Protein AF-A0A2N1RT81-F1 (afdb_monomer)

Mean predicted aligned error: 10.86 Å

Structure (mmCIF, N/CA/C/O backbone):
data_AF-A0A2N1RT81-F1
#
_entry.id   AF-A0A2N1RT81-F1
#
loop_
_atom_site.group_PDB
_atom_site.id
_atom_site.type_symbol
_atom_site.label_atom_id
_atom_site.label_alt_id
_atom_site.label_comp_id
_atom_site.label_asym_id
_atom_site.label_entity_id
_atom_site.label_seq_id
_atom_site.pdbx_PDB_ins_code
_atom_site.Cartn_x
_atom_site.Cartn_y
_atom_site.Cartn_z
_atom_site.occupancy
_atom_site.B_iso_or_equiv
_atom_site.auth_seq_id
_atom_site.auth_comp_id
_atom_site.auth_asym_id
_atom_site.auth_atom_id
_atom_site.pdbx_PDB_model_num
ATOM 1 N N . MET A 1 1 ? 23.731 29.173 -23.545 1.00 36.72 1 MET A N 1
ATOM 2 C CA . MET A 1 1 ? 22.563 28.270 -23.651 1.00 36.72 1 MET A CA 1
ATOM 3 C C . MET A 1 1 ? 22.737 27.140 -22.652 1.00 36.72 1 MET A C 1
ATOM 5 O O . MET A 1 1 ? 23.861 26.734 -22.402 1.00 36.72 1 MET A O 1
ATOM 9 N N . LYS A 1 2 ? 21.637 26.769 -21.999 1.00 36.94 2 LYS A N 1
ATOM 10 C CA . LYS A 1 2 ? 21.548 26.065 -20.714 1.00 36.94 2 LYS A CA 1
ATOM 11 C C . LYS A 1 2 ? 22.116 24.638 -20.772 1.00 36.94 2 LYS A C 1
ATOM 13 O O . LYS A 1 2 ? 21.574 23.801 -21.480 1.00 36.94 2 LYS A O 1
ATOM 18 N N . GLN A 1 3 ? 23.138 24.362 -19.965 1.00 37.72 3 GLN A N 1
ATOM 19 C CA . GLN A 1 3 ? 23.534 23.016 -19.542 1.00 37.72 3 GLN A CA 1
ATOM 20 C C . GLN A 1 3 ? 23.046 22.822 -18.102 1.00 37.72 3 GLN A C 1
ATOM 22 O O . GLN A 1 3 ? 23.762 23.120 -17.154 1.00 37.72 3 GLN A O 1
ATOM 27 N N . ILE A 1 4 ? 21.790 22.411 -17.923 1.00 41.31 4 ILE A N 1
ATOM 28 C CA . ILE A 1 4 ? 21.250 22.062 -16.600 1.00 41.31 4 ILE A CA 1
ATOM 29 C C . ILE A 1 4 ? 20.345 20.843 -16.769 1.00 41.31 4 ILE A C 1
ATOM 31 O O . ILE A 1 4 ? 19.131 20.986 -16.790 1.00 41.31 4 ILE A O 1
ATOM 35 N N . LEU A 1 5 ? 20.928 19.660 -16.966 1.00 42.59 5 LEU A N 1
ATOM 36 C CA . LEU A 1 5 ? 20.239 18.371 -16.794 1.00 42.59 5 LEU A CA 1
ATOM 37 C C . LEU A 1 5 ? 21.260 17.218 -16.847 1.00 42.59 5 LEU A C 1
ATOM 39 O O . LEU A 1 5 ? 21.435 16.591 -17.886 1.00 42.59 5 LEU A O 1
ATOM 43 N N . PRO A 1 6 ? 22.003 16.976 -15.749 1.00 41.75 6 PRO A N 1
ATOM 44 C CA . PRO A 1 6 ? 22.274 15.572 -15.415 1.00 41.75 6 PRO A CA 1
ATOM 45 C C . PRO A 1 6 ? 22.146 15.229 -13.918 1.00 41.75 6 PRO A C 1
ATOM 47 O O . PRO A 1 6 ? 22.579 14.165 -13.497 1.00 41.75 6 PRO A O 1
ATOM 50 N N . VAL A 1 7 ? 21.556 16.092 -13.081 1.00 37.28 7 VAL A N 1
ATOM 51 C CA . VAL A 1 7 ? 21.578 15.887 -11.612 1.00 37.28 7 VAL A CA 1
ATOM 52 C C . VAL A 1 7 ? 20.321 15.190 -11.060 1.00 37.28 7 VAL A C 1
ATOM 54 O O . VAL A 1 7 ? 20.350 14.657 -9.957 1.00 37.28 7 VAL A O 1
ATOM 57 N N . ILE A 1 8 ? 19.230 15.094 -11.828 1.00 42.66 8 ILE A N 1
ATOM 58 C CA . ILE A 1 8 ? 17.972 14.486 -11.342 1.00 42.66 8 ILE A CA 1
ATOM 59 C C . ILE A 1 8 ? 17.989 12.943 -11.428 1.00 42.66 8 ILE A C 1
ATOM 61 O O . ILE A 1 8 ? 17.200 12.284 -10.758 1.00 42.66 8 ILE A O 1
ATOM 65 N N . LEU A 1 9 ? 18.932 12.339 -12.163 1.00 42.41 9 LEU A N 1
ATOM 66 C CA . LEU A 1 9 ? 19.004 10.877 -12.299 1.00 42.41 9 LEU A CA 1
ATO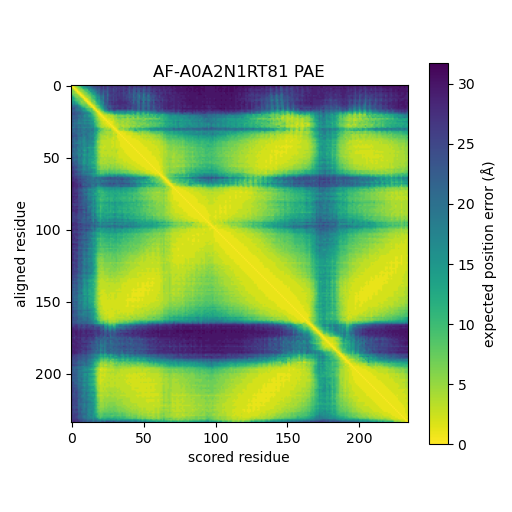M 67 C C . LEU A 1 9 ? 19.727 10.168 -11.134 1.00 42.41 9 LEU A C 1
ATOM 69 O O . LEU A 1 9 ? 19.564 8.964 -10.959 1.00 42.41 9 LEU A O 1
ATOM 73 N N . LEU A 1 10 ? 20.518 10.886 -10.325 1.00 37.06 10 LEU A N 1
ATOM 74 C CA . LEU A 1 10 ? 21.436 10.256 -9.362 1.00 37.06 10 LEU A CA 1
ATOM 75 C C . LEU A 1 10 ? 20.856 10.070 -7.945 1.00 37.06 10 LEU A C 1
ATOM 77 O O . LEU A 1 10 ? 21.449 9.367 -7.132 1.00 37.06 10 LEU A O 1
ATOM 81 N N . SER A 1 11 ? 19.688 10.637 -7.627 1.00 34.78 11 SER A N 1
ATOM 82 C CA . SER A 1 11 ? 19.078 10.534 -6.286 1.00 34.78 11 SER A CA 1
ATOM 83 C C . SER A 1 11 ? 18.035 9.414 -6.127 1.00 34.78 11 SER A C 1
ATOM 85 O O . SER A 1 11 ? 17.459 9.266 -5.053 1.00 34.78 11 SER A O 1
ATOM 87 N N . LEU A 1 12 ? 17.818 8.579 -7.152 1.00 44.50 12 LEU A N 1
ATOM 88 C CA . LEU A 1 12 ? 16.830 7.481 -7.160 1.00 44.50 12 LEU A CA 1
ATOM 89 C C . LEU A 1 12 ? 17.395 6.093 -6.766 1.00 44.50 12 LEU A C 1
ATOM 91 O O . LEU A 1 12 ? 16.671 5.102 -6.801 1.00 44.50 12 LEU A O 1
ATOM 95 N N . MET A 1 13 ? 18.674 5.996 -6.384 1.00 40.12 13 MET A N 1
ATOM 96 C CA . MET A 1 13 ? 19.462 4.747 -6.464 1.00 40.12 13 MET A CA 1
ATOM 97 C C . MET A 1 13 ? 19.944 4.139 -5.129 1.00 40.12 13 MET A C 1
ATOM 99 O O . MET A 1 13 ? 20.899 3.366 -5.128 1.00 40.12 13 MET A O 1
ATOM 103 N N . ILE A 1 14 ? 19.338 4.437 -3.973 1.00 38.62 14 ILE A N 1
ATOM 104 C CA . ILE A 1 14 ? 19.822 3.863 -2.697 1.00 38.62 14 ILE A CA 1
ATOM 105 C C . ILE A 1 14 ? 18.668 3.372 -1.818 1.00 38.62 14 ILE A C 1
ATOM 107 O O . ILE A 1 14 ? 18.376 3.962 -0.787 1.00 38.62 14 ILE A O 1
ATOM 111 N N . ALA A 1 15 ? 18.009 2.285 -2.234 1.00 33.50 15 ALA A N 1
ATOM 112 C CA . ALA A 1 15 ? 17.300 1.377 -1.311 1.00 33.50 15 ALA A CA 1
ATOM 113 C C . ALA A 1 15 ? 16.874 0.016 -1.913 1.00 33.50 15 ALA A C 1
ATOM 115 O O . ALA A 1 15 ? 16.410 -0.834 -1.161 1.00 33.50 15 ALA A O 1
ATOM 116 N N . ALA A 1 16 ? 17.020 -0.244 -3.224 1.00 35.59 16 ALA A N 1
ATOM 117 C CA . ALA A 1 16 ? 16.523 -1.502 -3.822 1.00 35.59 16 ALA A CA 1
ATOM 118 C C . ALA A 1 16 ? 17.353 -2.062 -5.005 1.00 35.59 16 ALA A C 1
ATOM 120 O O . ALA A 1 16 ? 16.837 -2.825 -5.826 1.00 35.59 16 ALA A O 1
ATOM 121 N N . CYS A 1 17 ? 18.641 -1.716 -5.111 1.00 44.97 17 CYS A N 1
ATOM 122 C CA . CYS A 1 17 ? 19.463 -1.968 -6.310 1.00 44.97 17 CYS A CA 1
ATOM 123 C C . CYS A 1 17 ? 19.779 -3.439 -6.650 1.00 44.97 17 CYS A C 1
ATOM 125 O O . CYS A 1 17 ? 20.454 -3.689 -7.643 1.00 44.97 17 CYS A O 1
ATOM 127 N N . SER A 1 18 ? 19.299 -4.428 -5.893 1.00 42.38 18 SER A N 1
ATOM 128 C CA . SER A 1 18 ? 19.487 -5.853 -6.212 1.00 42.38 18 SER A CA 1
ATOM 129 C C . SER A 1 18 ? 18.341 -6.480 -7.020 1.00 42.38 18 SER A C 1
ATOM 131 O O . SER A 1 18 ? 18.468 -7.622 -7.452 1.00 42.38 18 SER A O 1
ATOM 133 N N . THR A 1 19 ? 17.234 -5.762 -7.259 1.00 55.84 19 THR A N 1
ATOM 134 C CA . THR A 1 19 ? 16.053 -6.306 -7.975 1.00 55.84 19 THR A CA 1
ATOM 135 C C . THR A 1 19 ? 15.699 -5.584 -9.275 1.00 55.84 19 THR A C 1
ATOM 137 O O . THR A 1 19 ? 14.748 -5.972 -9.956 1.00 55.84 19 THR A O 1
ATOM 140 N N . MET A 1 20 ? 16.464 -4.554 -9.638 1.00 62.91 20 MET A N 1
ATOM 141 C CA . MET A 1 20 ? 16.246 -3.758 -10.840 1.00 62.91 20 MET A CA 1
ATOM 142 C C . MET A 1 20 ? 17.040 -4.347 -12.007 1.00 62.91 20 MET A C 1
ATOM 144 O O . MET A 1 20 ? 18.240 -4.604 -11.888 1.00 62.91 20 MET A O 1
ATOM 148 N N . LEU A 1 21 ? 16.369 -4.590 -13.133 1.00 73.50 21 LEU A N 1
ATOM 149 C CA . LEU A 1 21 ? 17.038 -5.066 -14.339 1.00 73.50 21 LEU A CA 1
ATOM 150 C C . LEU A 1 21 ? 18.009 -3.988 -14.842 1.00 73.50 21 LEU A C 1
ATOM 152 O O . LEU A 1 21 ? 17.681 -2.806 -14.826 1.00 73.50 21 LEU A O 1
ATOM 156 N N . LYS A 1 22 ? 19.207 -4.385 -15.284 1.00 80.44 22 LYS A N 1
ATOM 157 C CA . LYS A 1 22 ? 20.197 -3.434 -15.806 1.00 80.44 22 LYS A CA 1
ATOM 158 C C . LYS A 1 22 ? 19.650 -2.725 -17.049 1.00 80.44 22 LYS A C 1
ATOM 160 O O . LYS A 1 22 ? 19.154 -3.381 -17.968 1.00 80.44 22 LYS A O 1
ATOM 165 N N . GLU A 1 23 ? 19.801 -1.406 -17.085 1.00 81.94 23 GLU A N 1
ATOM 166 C CA . GLU A 1 23 ? 19.436 -0.582 -18.234 1.00 81.94 23 GLU A CA 1
ATOM 167 C C . GLU A 1 23 ? 20.208 -0.981 -19.504 1.00 81.94 23 GLU A C 1
ATOM 169 O O . GLU A 1 23 ? 21.332 -1.495 -19.451 1.00 81.94 23 GLU A O 1
ATOM 174 N N . VAL A 1 24 ? 19.568 -0.770 -20.652 1.00 83.12 24 VAL A N 1
ATOM 175 C CA . VAL A 1 24 ? 20.161 -0.988 -21.972 1.00 83.12 24 VAL A CA 1
ATOM 176 C C . VAL A 1 24 ? 21.215 0.087 -22.242 1.00 83.12 24 VAL A C 1
ATOM 178 O O . VAL A 1 24 ? 20.965 1.270 -22.045 1.00 83.12 24 VAL A O 1
ATOM 181 N N . ASP A 1 25 ? 22.397 -0.335 -22.687 1.00 81.88 25 ASP A N 1
ATOM 182 C CA . ASP A 1 25 ? 23.535 0.554 -22.947 1.00 81.88 25 ASP A CA 1
ATOM 183 C C . ASP A 1 25 ? 23.211 1.555 -24.074 1.00 81.88 25 ASP A C 1
ATOM 185 O O . ASP A 1 25 ? 22.778 1.157 -25.159 1.00 81.88 25 ASP A O 1
ATOM 189 N N . GLU A 1 26 ? 23.435 2.849 -23.817 1.00 84.06 26 GLU A N 1
ATOM 190 C CA . GLU A 1 26 ? 23.074 3.956 -24.714 1.00 84.06 26 GLU A CA 1
ATOM 191 C C . GLU A 1 26 ? 23.704 3.837 -26.102 1.00 84.06 26 GLU A C 1
ATOM 193 O O . GLU A 1 26 ? 23.117 4.287 -27.088 1.00 84.06 26 GLU A O 1
ATOM 198 N N . LYS A 1 27 ? 24.866 3.179 -26.212 1.00 82.88 27 LYS A N 1
ATOM 199 C CA . LYS A 1 27 ? 25.531 2.956 -27.505 1.00 82.88 27 LYS A CA 1
ATOM 200 C C . LYS A 1 27 ? 24.663 2.177 -28.501 1.00 82.88 27 LYS A C 1
ATOM 202 O O . LYS A 1 27 ? 24.815 2.351 -29.707 1.00 82.88 27 LYS A O 1
ATOM 207 N N . TYR A 1 28 ? 23.740 1.351 -28.000 1.00 82.25 28 TYR A N 1
ATOM 208 C CA . TYR A 1 28 ? 22.806 0.573 -28.814 1.00 82.25 28 TYR A CA 1
ATOM 209 C C . TYR A 1 28 ? 21.518 1.337 -29.153 1.00 82.25 28 TYR A C 1
ATOM 211 O O . TYR A 1 28 ? 20.677 0.820 -29.875 1.00 82.25 28 TYR A O 1
ATOM 219 N N . LEU A 1 29 ? 21.350 2.568 -28.660 1.00 84.50 29 LEU A N 1
ATOM 220 C CA . LEU A 1 29 ? 20.159 3.398 -28.892 1.00 84.50 29 LEU A CA 1
ATOM 221 C C . LEU A 1 29 ? 20.368 4.440 -30.003 1.00 84.50 29 LEU A C 1
ATOM 223 O O . LEU A 1 29 ? 19.580 5.374 -30.148 1.00 84.50 29 LEU A O 1
ATOM 227 N N . THR A 1 30 ? 21.450 4.316 -30.769 1.00 83.31 30 THR A N 1
ATOM 228 C CA . THR A 1 30 ? 21.860 5.285 -31.798 1.00 83.31 30 THR A CA 1
ATOM 229 C C . THR A 1 30 ? 20.966 5.265 -33.040 1.00 83.31 30 THR A C 1
ATOM 231 O O . THR A 1 30 ? 20.866 6.276 -33.724 1.00 83.31 30 THR A O 1
ATOM 234 N N . GLU A 1 31 ? 20.253 4.162 -33.278 1.00 77.56 31 GLU A N 1
ATOM 235 C CA . GLU A 1 31 ? 19.307 3.970 -34.392 1.00 77.56 31 GLU A CA 1
ATOM 236 C C . GLU A 1 31 ? 17.856 4.344 -34.038 1.00 77.56 31 GLU A C 1
ATOM 238 O O . GLU A 1 31 ? 16.933 4.002 -34.776 1.00 77.56 31 GLU A O 1
ATOM 243 N N . LYS A 1 32 ? 17.630 5.030 -32.909 1.00 82.00 32 LYS A N 1
ATOM 244 C CA . LYS A 1 32 ? 16.286 5.459 -32.501 1.00 82.00 32 LYS A CA 1
ATOM 245 C C . LYS A 1 32 ? 15.637 6.343 -33.569 1.00 82.00 32 LYS A C 1
ATOM 247 O O . LYS A 1 32 ? 16.232 7.308 -34.053 1.00 82.00 32 LYS A O 1
ATOM 252 N N . THR A 1 33 ? 14.389 6.045 -33.899 1.00 86.31 33 THR A N 1
ATOM 253 C CA . THR A 1 33 ? 13.581 6.883 -34.785 1.00 86.31 33 THR A CA 1
ATOM 254 C C . THR A 1 33 ? 13.054 8.123 -34.050 1.00 86.31 33 THR A C 1
ATOM 256 O O . THR A 1 33 ? 13.141 8.251 -32.822 1.00 86.31 33 THR A O 1
ATOM 259 N N . GLU A 1 34 ? 12.471 9.068 -34.795 1.00 88.25 34 GLU A N 1
ATOM 260 C CA . GLU A 1 34 ? 11.751 10.195 -34.186 1.00 88.25 34 GLU A CA 1
ATOM 261 C C . GLU A 1 34 ? 10.563 9.703 -33.340 1.00 88.25 34 GLU A C 1
ATOM 263 O O . GLU A 1 34 ? 10.279 10.267 -32.282 1.00 88.25 34 GLU A O 1
ATOM 268 N N . SER A 1 35 ? 9.903 8.624 -33.779 1.00 89.19 35 SER A N 1
ATOM 269 C CA . SER A 1 35 ? 8.828 7.975 -33.026 1.00 89.19 35 SER A CA 1
ATOM 270 C C . SER A 1 35 ? 9.353 7.401 -31.711 1.00 89.19 35 SER A C 1
ATOM 272 O O . SER A 1 35 ? 8.821 7.728 -30.655 1.00 89.19 35 SER A O 1
ATOM 274 N N . ASP A 1 36 ? 10.451 6.646 -31.754 1.00 87.94 36 ASP A N 1
ATOM 275 C CA . ASP A 1 36 ? 11.061 6.028 -30.568 1.00 87.94 36 ASP A CA 1
ATOM 276 C C . ASP A 1 36 ? 11.504 7.092 -29.559 1.00 87.94 36 ASP A C 1
ATOM 278 O O . ASP A 1 36 ? 11.330 6.952 -28.350 1.00 87.94 36 ASP A O 1
ATOM 282 N N . THR A 1 37 ? 12.035 8.211 -30.058 1.00 88.00 37 THR A N 1
ATOM 283 C CA . THR A 1 37 ? 12.431 9.348 -29.220 1.00 88.00 37 THR A CA 1
ATOM 284 C C . THR A 1 37 ? 11.226 9.961 -28.503 1.00 88.00 37 THR A C 1
ATOM 286 O O . THR A 1 37 ? 11.317 10.274 -27.315 1.00 88.00 37 THR A O 1
ATOM 289 N N . LYS A 1 38 ? 10.085 10.108 -29.192 1.00 91.69 38 LYS A N 1
ATOM 290 C CA . LYS A 1 38 ? 8.838 10.593 -28.579 1.00 91.69 38 LYS A CA 1
ATOM 291 C C . LYS A 1 38 ? 8.309 9.608 -27.537 1.00 91.69 38 LYS A C 1
ATOM 293 O O . LYS A 1 38 ? 7.907 10.048 -26.461 1.00 91.69 38 LYS A O 1
ATOM 298 N N . THR A 1 39 ? 8.348 8.305 -27.821 1.00 92.12 39 THR A N 1
ATOM 299 C CA . THR A 1 39 ? 7.924 7.258 -26.880 1.00 92.12 39 THR A CA 1
ATOM 300 C C . THR A 1 39 ? 8.792 7.247 -25.624 1.00 92.12 39 THR A C 1
ATOM 302 O O . THR A 1 39 ? 8.259 7.323 -24.518 1.00 92.12 39 THR A O 1
ATOM 305 N N . ILE A 1 40 ? 10.123 7.237 -25.776 1.00 91.00 40 ILE A N 1
ATOM 306 C CA . ILE A 1 40 ? 11.072 7.308 -24.655 1.00 91.00 40 ILE A CA 1
ATOM 307 C C . ILE A 1 40 ? 10.797 8.545 -23.802 1.00 91.00 40 ILE A C 1
ATOM 309 O O . ILE A 1 40 ? 10.645 8.423 -22.589 1.00 91.00 40 ILE A O 1
ATOM 313 N N . TYR A 1 41 ? 10.668 9.719 -24.424 1.00 90.94 41 TYR A N 1
ATOM 314 C CA . TYR A 1 41 ? 10.413 10.960 -23.697 1.00 90.94 41 TYR A CA 1
ATOM 315 C C . TYR A 1 41 ? 9.085 10.921 -22.925 1.00 90.94 41 TYR A C 1
ATOM 317 O O . TYR A 1 41 ? 9.019 11.332 -21.767 1.00 90.94 41 TYR A O 1
ATOM 325 N N . ALA A 1 42 ? 8.023 10.385 -23.534 1.00 93.81 42 ALA A N 1
ATOM 326 C CA . ALA A 1 42 ? 6.734 10.227 -22.867 1.00 93.81 42 ALA A CA 1
ATOM 327 C C . ALA A 1 42 ? 6.823 9.277 -21.656 1.00 93.81 42 ALA A C 1
ATOM 329 O O . ALA A 1 42 ? 6.241 9.558 -20.605 1.00 93.81 42 ALA A O 1
ATOM 330 N N . LEU A 1 43 ? 7.576 8.179 -21.775 1.00 91.81 43 LEU A N 1
ATOM 331 C CA . LEU A 1 43 ? 7.814 7.235 -20.679 1.00 91.81 43 LEU A CA 1
ATOM 332 C C . LEU A 1 43 ? 8.663 7.854 -19.559 1.00 91.81 43 LEU A C 1
ATOM 334 O O . LEU A 1 43 ? 8.335 7.693 -18.385 1.00 91.81 43 LEU A O 1
ATOM 338 N N . GLU A 1 44 ? 9.703 8.616 -19.895 1.00 91.38 44 GLU A N 1
ATOM 339 C CA . GLU A 1 44 ? 10.515 9.364 -18.927 1.00 91.38 44 GLU A CA 1
ATOM 340 C C . GLU A 1 44 ? 9.672 10.392 -18.162 1.00 91.38 44 GLU A C 1
ATOM 342 O O . GLU A 1 44 ? 9.741 10.467 -16.932 1.00 91.38 44 GLU A O 1
ATOM 347 N N . GLN A 1 45 ? 8.806 11.130 -18.861 1.00 94.19 45 GLN A N 1
ATOM 348 C CA . GLN A 1 45 ? 7.889 12.076 -18.230 1.00 94.19 45 GLN A CA 1
ATOM 349 C C . GLN A 1 45 ? 6.897 11.364 -17.295 1.00 94.19 45 GLN A C 1
ATOM 351 O O . GLN A 1 45 ? 6.699 11.793 -16.157 1.00 94.19 45 GLN A O 1
ATOM 356 N N . LYS A 1 46 ? 6.347 10.218 -17.719 1.00 93.44 46 LYS A N 1
ATOM 357 C CA . LYS A 1 46 ? 5.482 9.367 -16.883 1.00 93.44 46 LYS A CA 1
ATOM 358 C C . LYS A 1 46 ? 6.196 8.897 -15.609 1.00 93.44 46 LYS A C 1
ATOM 360 O O . LYS A 1 46 ? 5.589 8.902 -14.540 1.00 93.44 46 LYS A O 1
ATOM 365 N N . ILE A 1 47 ? 7.472 8.516 -15.693 1.00 93.38 47 ILE A N 1
ATOM 366 C CA . ILE A 1 47 ? 8.293 8.130 -14.531 1.00 93.38 47 ILE A CA 1
ATOM 367 C C . ILE A 1 47 ? 8.456 9.308 -13.566 1.00 93.38 47 ILE A C 1
ATOM 369 O O . ILE A 1 47 ? 8.291 9.136 -12.357 1.00 93.38 47 ILE A O 1
ATOM 373 N N . ILE A 1 48 ? 8.741 10.506 -14.084 1.00 92.06 48 ILE A N 1
ATOM 374 C CA . ILE A 1 48 ? 8.872 11.722 -13.270 1.00 92.06 48 ILE A CA 1
ATOM 375 C C . ILE A 1 48 ? 7.572 12.003 -12.517 1.00 92.06 48 ILE A C 1
ATOM 377 O O . ILE A 1 48 ? 7.603 12.246 -11.310 1.00 92.06 48 ILE A O 1
ATOM 381 N N . ASP A 1 49 ? 6.435 11.958 -13.206 1.00 94.44 49 ASP A N 1
ATOM 382 C CA . ASP A 1 49 ? 5.151 12.291 -12.597 1.00 94.44 49 ASP A CA 1
ATOM 383 C C . ASP A 1 49 ? 4.722 11.235 -11.567 1.00 94.44 49 ASP A C 1
ATOM 385 O O . ASP A 1 49 ? 4.341 11.597 -10.454 1.00 94.44 49 ASP A O 1
ATOM 389 N N . LYS A 1 50 ? 4.946 9.942 -11.836 1.00 92.81 50 LYS A N 1
ATOM 390 C CA . LYS A 1 50 ? 4.744 8.876 -10.837 1.00 92.81 50 LYS A CA 1
ATOM 391 C C . LYS A 1 50 ? 5.656 9.003 -9.621 1.00 92.81 50 LYS A C 1
ATOM 393 O O . LYS A 1 50 ? 5.240 8.725 -8.497 1.00 92.81 50 LYS A O 1
ATOM 398 N N . ASN A 1 51 ? 6.895 9.448 -9.811 1.00 92.25 51 ASN A N 1
ATOM 399 C CA . ASN A 1 51 ? 7.797 9.701 -8.694 1.00 92.25 51 ASN A CA 1
ATOM 400 C C . ASN A 1 51 ? 7.326 10.891 -7.837 1.00 92.25 51 ASN A C 1
ATOM 402 O O . ASN A 1 51 ? 7.419 10.831 -6.613 1.00 92.25 51 ASN A O 1
ATOM 406 N N . LYS A 1 52 ? 6.764 11.945 -8.446 1.00 94.12 52 LYS A N 1
ATOM 407 C CA . LYS A 1 52 ? 6.140 13.051 -7.694 1.00 94.12 52 LYS A CA 1
ATOM 408 C C . LYS A 1 52 ? 4.924 12.578 -6.898 1.00 94.12 52 LYS A C 1
ATOM 410 O O . LYS A 1 52 ? 4.791 12.944 -5.734 1.00 94.12 52 LYS A O 1
ATOM 415 N N . GLU A 1 53 ? 4.062 11.753 -7.497 1.00 92.38 53 GLU A N 1
ATOM 416 C CA . GLU A 1 53 ? 2.910 11.152 -6.806 1.00 92.38 53 GLU A CA 1
ATOM 417 C C . GLU A 1 53 ? 3.359 10.339 -5.588 1.00 92.38 53 GLU A C 1
ATOM 419 O O . GLU A 1 53 ? 2.850 10.539 -4.486 1.00 92.38 53 GLU A O 1
ATOM 424 N N . LYS A 1 54 ? 4.371 9.481 -5.762 1.00 93.12 54 LYS A N 1
ATOM 425 C CA . LYS A 1 54 ? 4.988 8.728 -4.666 1.00 93.12 54 LYS A CA 1
ATOM 426 C C . LYS A 1 54 ? 5.488 9.655 -3.552 1.00 93.12 54 LYS A C 1
ATOM 428 O O . LYS A 1 54 ? 5.157 9.444 -2.388 1.00 93.12 54 LYS A O 1
ATOM 433 N N . GLN A 1 55 ? 6.267 10.682 -3.894 1.00 91.44 55 GLN A N 1
ATOM 434 C CA . GLN A 1 55 ? 6.810 11.628 -2.914 1.00 91.44 55 GLN A CA 1
ATOM 435 C C . GLN A 1 55 ? 5.705 12.360 -2.145 1.00 91.44 55 GLN A C 1
ATOM 437 O O . GLN A 1 55 ? 5.831 12.564 -0.939 1.00 91.44 55 GLN A O 1
ATOM 442 N N . ALA A 1 56 ? 4.604 12.715 -2.811 1.00 91.50 56 ALA A N 1
ATOM 443 C CA . ALA A 1 56 ? 3.462 13.340 -2.155 1.00 91.50 56 ALA A CA 1
ATOM 444 C C . ALA A 1 56 ? 2.836 12.422 -1.088 1.00 91.50 56 ALA A C 1
ATOM 446 O O . ALA A 1 56 ? 2.475 12.899 -0.013 1.00 91.50 56 ALA A O 1
ATOM 447 N N . V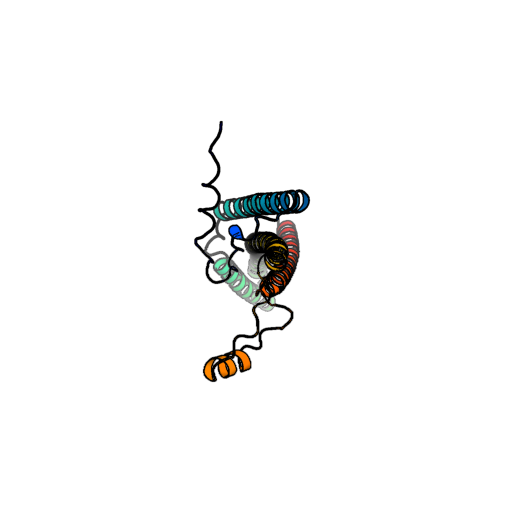AL A 1 57 ? 2.744 11.113 -1.348 1.00 89.69 57 VAL A N 1
ATOM 448 C CA . VAL A 1 57 ? 2.260 10.127 -0.364 1.00 89.69 57 VAL A CA 1
ATOM 449 C C . VAL A 1 57 ? 3.254 9.963 0.791 1.00 89.69 57 VAL A C 1
ATOM 451 O O . VAL A 1 57 ? 2.849 9.985 1.951 1.00 89.69 57 VAL A O 1
ATOM 454 N N . GLU A 1 58 ? 4.559 9.887 0.512 1.00 89.19 58 GLU A N 1
ATOM 455 C CA . GLU A 1 58 ? 5.592 9.793 1.558 1.00 89.19 58 GLU A CA 1
ATOM 456 C C . GLU A 1 58 ? 5.592 11.001 2.506 1.00 89.19 58 GLU A C 1
ATOM 458 O O . GLU A 1 58 ? 5.786 10.841 3.712 1.00 89.19 58 GLU A O 1
ATOM 463 N N . ILE A 1 59 ? 5.379 12.210 1.976 1.00 88.81 59 ILE A N 1
ATOM 464 C CA . ILE A 1 59 ? 5.265 13.433 2.783 1.00 88.81 59 ILE A CA 1
ATOM 465 C C . ILE A 1 59 ? 4.038 13.343 3.695 1.00 88.81 59 ILE A C 1
ATOM 467 O O . ILE A 1 59 ? 4.181 13.483 4.909 1.00 88.81 59 ILE A O 1
ATOM 471 N N . LYS A 1 60 ? 2.865 12.998 3.144 1.00 84.62 60 LYS A N 1
ATOM 472 C CA . LYS A 1 60 ? 1.632 12.811 3.931 1.00 84.62 60 LYS A CA 1
ATOM 473 C C . LYS A 1 60 ? 1.807 11.787 5.056 1.00 84.62 60 LYS A C 1
ATOM 475 O O . LYS A 1 60 ? 1.352 12.017 6.173 1.00 84.62 60 LYS A O 1
ATOM 480 N N . MET A 1 61 ? 2.497 10.676 4.792 1.00 83.12 61 MET A N 1
ATOM 481 C CA . MET A 1 61 ? 2.758 9.642 5.800 1.00 83.12 61 MET A CA 1
ATOM 482 C C . MET A 1 61 ? 3.689 10.112 6.924 1.00 83.12 61 MET A C 1
ATOM 484 O O . MET A 1 61 ? 3.538 9.673 8.062 1.00 83.12 61 MET A O 1
ATOM 488 N N . LYS A 1 62 ? 4.654 10.996 6.634 1.00 81.69 62 LYS A N 1
ATOM 489 C CA . LYS A 1 62 ? 5.539 11.582 7.659 1.00 81.69 62 LYS A CA 1
ATOM 490 C C . LYS A 1 62 ? 4.810 12.582 8.553 1.00 81.69 62 LYS A C 1
ATOM 492 O O . LYS A 1 62 ? 5.162 12.712 9.722 1.00 81.69 62 LYS A O 1
ATOM 497 N N . GLU A 1 63 ? 3.828 13.285 7.999 1.00 77.69 63 GLU A N 1
ATOM 498 C CA . GLU A 1 63 ? 3.023 14.286 8.704 1.00 77.69 63 GLU A CA 1
ATOM 499 C C . GLU A 1 63 ? 1.905 13.663 9.552 1.00 77.69 63 GLU A C 1
ATOM 501 O O . GLU A 1 63 ? 1.385 14.306 10.465 1.00 77.69 63 GLU A O 1
ATOM 506 N N . GLN A 1 64 ? 1.542 12.405 9.294 1.00 70.62 64 GLN A N 1
ATOM 507 C CA . GLN A 1 64 ? 0.494 11.730 10.046 1.00 70.62 64 GLN A CA 1
ATOM 508 C C . GLN A 1 64 ? 0.894 11.425 11.490 1.00 70.62 64 GLN A C 1
ATOM 510 O O . GLN A 1 64 ? 1.956 10.873 11.789 1.00 70.62 64 GLN A O 1
ATOM 515 N N . ALA A 1 65 ? -0.025 11.748 12.401 1.00 60.59 65 ALA A N 1
ATOM 516 C CA . ALA A 1 65 ? 0.096 11.406 13.805 1.00 60.59 65 ALA A CA 1
ATOM 517 C C . ALA A 1 65 ? 0.182 9.883 13.967 1.00 60.59 65 ALA A C 1
ATOM 519 O O . ALA A 1 65 ? -0.641 9.126 13.448 1.00 60.59 65 ALA A O 1
ATOM 520 N N . LYS A 1 66 ? 1.184 9.428 14.723 1.00 65.38 66 LYS A N 1
ATOM 521 C CA . LYS A 1 66 ? 1.274 8.025 15.132 1.00 65.38 66 LYS A CA 1
ATOM 522 C C . LYS A 1 66 ? 0.031 7.671 15.950 1.00 65.38 66 LYS A C 1
ATOM 524 O O . LYS A 1 66 ? -0.408 8.474 16.773 1.00 65.38 66 LYS A O 1
ATOM 529 N N . LEU A 1 67 ? -0.491 6.461 15.739 1.00 66.94 67 LEU A N 1
ATOM 530 C CA . LEU A 1 67 ? -1.521 5.858 16.591 1.00 66.94 67 LEU A CA 1
ATOM 531 C C . LEU A 1 67 ? -1.179 6.121 18.070 1.00 66.94 67 LEU A C 1
ATOM 533 O O . LEU A 1 67 ? -0.034 5.858 18.460 1.00 66.94 67 LEU A O 1
ATOM 537 N N . PRO A 1 68 ? -2.115 6.643 18.885 1.00 67.06 68 PRO A N 1
ATOM 538 C CA . PRO A 1 68 ? -1.840 6.913 20.286 1.00 67.06 68 PRO A CA 1
ATOM 539 C C . PRO A 1 68 ? -1.409 5.617 20.981 1.00 67.06 68 PRO A C 1
ATOM 541 O O . PRO A 1 68 ? -2.126 4.609 20.946 1.00 67.06 68 PRO A O 1
ATOM 544 N N . ALA A 1 69 ? -0.223 5.635 21.590 1.00 64.12 69 ALA A N 1
ATOM 545 C CA . ALA A 1 69 ? 0.268 4.524 22.398 1.00 64.12 69 ALA A CA 1
ATOM 546 C C . ALA A 1 69 ? -0.715 4.250 23.549 1.00 64.12 69 ALA A C 1
ATOM 548 O O . ALA A 1 69 ? -1.176 5.190 24.193 1.00 64.12 69 ALA A O 1
ATOM 549 N N . GLY A 1 70 ? -1.046 2.981 23.799 1.00 71.38 70 GLY A N 1
ATOM 550 C CA . GLY A 1 70 ? -1.969 2.596 24.872 1.00 71.38 70 GLY A CA 1
ATOM 551 C C . GLY A 1 70 ? -3.427 2.386 24.445 1.00 71.38 70 GLY A C 1
ATOM 552 O O . GLY A 1 70 ? -4.224 1.927 25.258 1.00 71.38 70 GLY A O 1
ATOM 553 N N . THR A 1 71 ? -3.807 2.696 23.197 1.00 81.44 71 THR A N 1
ATOM 554 C CA . THR A 1 71 ? -5.213 2.562 22.752 1.00 81.44 71 THR A CA 1
ATOM 555 C C . THR A 1 71 ? -5.707 1.108 22.797 1.00 81.44 71 THR A C 1
ATOM 557 O O . THR A 1 71 ? -6.858 0.843 23.144 1.00 81.44 71 THR A O 1
ATOM 560 N N . GLU A 1 72 ? -4.844 0.142 22.474 1.00 85.31 72 GLU A N 1
ATOM 561 C CA . GLU A 1 72 ? -5.206 -1.279 22.502 1.00 85.31 72 GLU A CA 1
ATOM 562 C C . GLU A 1 72 ? -5.332 -1.799 23.943 1.00 85.31 72 GLU A C 1
ATOM 564 O O . GLU A 1 72 ? -6.248 -2.561 24.261 1.00 85.31 72 GLU A O 1
ATOM 569 N N . GLU A 1 73 ? -4.440 -1.358 24.831 1.00 88.00 73 GLU A N 1
ATOM 570 C CA . GLU A 1 73 ? -4.489 -1.627 26.266 1.00 88.00 73 GLU A CA 1
ATOM 571 C C . GLU A 1 73 ? -5.749 -1.035 26.904 1.00 88.00 73 GLU A C 1
ATOM 573 O O . GLU A 1 73 ? -6.427 -1.723 27.666 1.00 88.00 73 GLU A O 1
ATOM 578 N N . GLU A 1 74 ? -6.116 0.197 26.549 1.00 88.69 74 GLU A N 1
ATOM 579 C CA . GLU A 1 74 ? -7.336 0.855 27.022 1.00 88.69 74 GLU A CA 1
ATOM 580 C C . GLU A 1 74 ? -8.590 0.078 26.589 1.00 88.69 74 GLU A C 1
ATOM 582 O O . GLU A 1 74 ? -9.446 -0.227 27.418 1.00 88.69 74 GLU A O 1
ATOM 587 N N . ILE A 1 75 ? -8.672 -0.354 25.324 1.00 92.81 75 ILE A N 1
ATOM 588 C CA . ILE A 1 75 ? -9.771 -1.212 24.844 1.00 92.81 75 ILE A CA 1
ATOM 589 C C . ILE A 1 75 ? -9.815 -2.542 25.615 1.00 92.81 75 ILE A C 1
ATOM 591 O O . ILE A 1 75 ? -10.900 -3.022 25.954 1.00 92.81 75 ILE A O 1
ATOM 595 N N . LYS A 1 76 ? -8.661 -3.160 25.908 1.00 93.06 76 LYS A N 1
ATOM 596 C CA . LYS A 1 76 ? -8.592 -4.396 26.711 1.00 93.06 76 LYS A CA 1
ATOM 597 C C . LYS A 1 76 ? -9.106 -4.174 28.136 1.00 93.06 76 LYS A C 1
ATOM 599 O O . LYS A 1 76 ? -9.850 -5.018 28.639 1.00 93.06 76 LYS A O 1
ATOM 604 N N . LEU A 1 77 ? -8.748 -3.055 28.765 1.00 93.69 77 LEU A N 1
ATOM 605 C CA . LEU A 1 77 ? -9.233 -2.684 30.096 1.00 93.69 77 LEU A CA 1
ATOM 606 C C . LEU A 1 77 ? -10.749 -2.472 30.096 1.00 93.69 77 LEU A C 1
ATOM 608 O O . LEU A 1 77 ? -11.435 -3.107 30.895 1.00 93.69 77 LEU A O 1
ATOM 612 N N . LEU A 1 78 ? -11.279 -1.702 29.142 1.00 94.31 78 L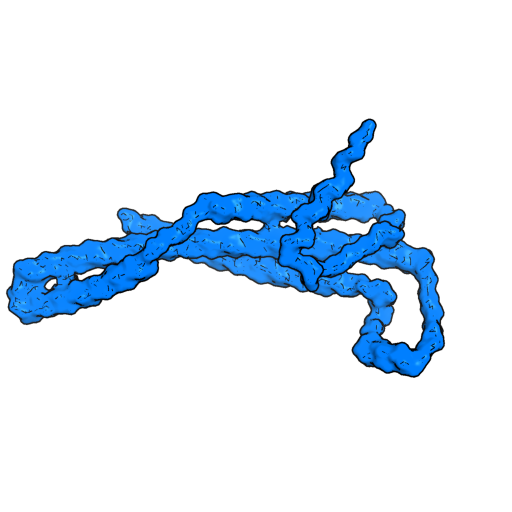EU A N 1
ATOM 613 C CA . LEU A 1 78 ? -12.720 -1.463 29.000 1.00 94.31 78 LEU A CA 1
ATOM 614 C C . LEU A 1 78 ? -13.500 -2.770 28.785 1.00 94.31 78 LEU A C 1
ATOM 616 O O . LEU A 1 78 ? -14.552 -2.971 29.391 1.00 94.31 78 LEU A O 1
ATOM 620 N N . LYS A 1 79 ? -12.972 -3.714 27.986 1.00 94.94 79 LYS A N 1
ATOM 621 C CA . LYS A 1 79 ? -13.566 -5.058 27.819 1.00 94.94 79 LYS A CA 1
ATOM 622 C C . LYS A 1 79 ? -13.602 -5.847 29.127 1.00 94.94 79 LYS A C 1
ATOM 624 O O . LYS A 1 79 ? -14.610 -6.486 29.426 1.00 94.94 79 LYS A O 1
ATOM 629 N N . LYS A 1 80 ? -12.515 -5.811 29.904 1.00 96.31 80 LYS A N 1
ATOM 630 C CA . LYS A 1 80 ? -12.436 -6.488 31.205 1.00 96.31 80 LYS A CA 1
ATOM 631 C C . LYS A 1 80 ? -13.430 -5.884 32.197 1.00 96.31 80 LYS A C 1
ATOM 633 O O . LYS A 1 80 ? -14.163 -6.622 32.847 1.00 96.31 80 LYS A O 1
ATOM 638 N N . GLU A 1 81 ? -13.488 -4.559 32.270 1.00 94.88 81 GLU A N 1
ATOM 639 C CA . GLU A 1 81 ? -14.450 -3.831 33.098 1.00 94.88 81 GLU A CA 1
ATOM 640 C C . GLU A 1 81 ? -15.895 -4.149 32.696 1.00 94.88 81 GLU A C 1
ATOM 642 O O . GLU A 1 81 ? -16.741 -4.377 33.556 1.00 94.88 81 GLU A O 1
ATOM 647 N N . ASN A 1 82 ? -16.166 -4.291 31.396 1.00 94.75 82 ASN A N 1
ATOM 648 C CA . ASN A 1 82 ? -17.485 -4.660 30.885 1.00 94.75 82 ASN A CA 1
ATOM 649 C C . ASN A 1 82 ? -17.939 -6.034 31.386 1.00 94.75 82 ASN A C 1
ATOM 651 O O . ASN A 1 82 ? -19.077 -6.192 31.821 1.00 94.75 82 ASN A O 1
ATOM 655 N N . SER A 1 83 ? -17.032 -7.014 31.362 1.00 96.31 83 SER A N 1
ATOM 656 C CA . SER A 1 83 ? -17.293 -8.356 31.890 1.00 96.31 83 SER A CA 1
ATOM 657 C C . SER A 1 83 ? -17.624 -8.312 33.381 1.00 96.31 83 SER A C 1
ATOM 659 O O . SER A 1 83 ? -18.610 -8.902 33.806 1.00 96.31 83 SER A O 1
ATOM 661 N N . ILE A 1 84 ? -16.843 -7.559 34.162 1.00 96.06 84 ILE A N 1
ATOM 662 C CA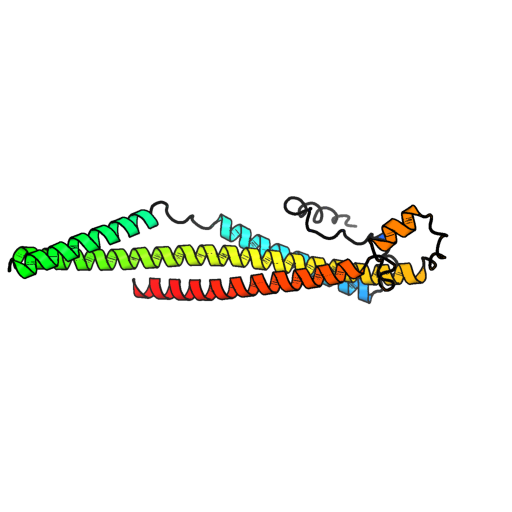 . ILE A 1 84 ? -17.057 -7.415 35.608 1.00 96.06 84 ILE A CA 1
ATOM 663 C C . ILE A 1 84 ? -18.413 -6.755 35.892 1.00 96.06 84 ILE A C 1
ATOM 665 O O . ILE A 1 84 ? -19.148 -7.205 36.768 1.00 96.06 84 ILE A O 1
ATOM 669 N N . LEU A 1 85 ? -18.768 -5.705 35.150 1.00 95.62 85 LEU A N 1
ATOM 670 C CA . LEU A 1 85 ? -20.047 -5.014 35.308 1.00 95.62 85 LEU A CA 1
ATOM 671 C C . LEU A 1 85 ? -21.236 -5.913 34.939 1.00 95.62 85 LEU A C 1
ATOM 673 O O . LEU A 1 85 ? -22.248 -5.882 35.635 1.00 95.62 85 LEU A O 1
ATOM 677 N N . LYS A 1 86 ? -21.110 -6.762 33.909 1.00 95.62 86 LYS A N 1
ATOM 678 C CA . LYS A 1 86 ? -22.131 -7.767 33.556 1.00 95.62 86 LYS A CA 1
ATOM 679 C C . LYS A 1 86 ? -22.359 -8.774 34.679 1.00 95.62 86 LYS A C 1
ATOM 681 O O . LYS A 1 86 ? -23.509 -9.016 35.046 1.00 95.62 86 LYS A O 1
ATOM 686 N N . ASP A 1 87 ? -21.283 -9.282 35.273 1.00 96.31 87 ASP A N 1
ATOM 687 C CA . ASP A 1 87 ? -21.365 -10.198 36.414 1.00 96.31 87 ASP A CA 1
ATOM 688 C C . ASP A 1 87 ? -22.015 -9.520 37.635 1.00 96.31 87 ASP A C 1
ATOM 690 O O . ASP A 1 87 ? -22.855 -10.117 38.312 1.00 96.31 87 ASP A O 1
ATOM 694 N N . GLN A 1 88 ? -21.691 -8.246 37.891 1.00 94.12 88 GLN A N 1
ATOM 695 C CA . GLN A 1 88 ? -22.296 -7.456 38.970 1.00 94.12 88 GLN A CA 1
ATOM 696 C C . GLN A 1 88 ? -23.793 -7.203 38.745 1.00 94.12 88 GLN A C 1
ATOM 698 O O . GLN A 1 88 ? -24.581 -7.373 39.674 1.00 94.12 88 GLN A O 1
ATOM 703 N N . VAL A 1 89 ? -24.207 -6.838 37.527 1.00 95.44 89 VAL A N 1
ATOM 704 C CA . VAL A 1 89 ? -25.629 -6.664 37.179 1.00 95.44 89 VAL A CA 1
ATOM 705 C C . VAL A 1 89 ? -26.396 -7.967 37.406 1.00 95.44 89 VAL A C 1
ATOM 707 O O . VAL A 1 89 ? -27.427 -7.953 38.077 1.00 95.44 89 VAL A O 1
ATOM 710 N N . TYR A 1 90 ? -25.863 -9.094 36.925 1.00 95.75 90 TYR A N 1
ATOM 711 C CA . TYR A 1 90 ? -26.468 -10.410 37.131 1.00 95.75 90 TYR A CA 1
ATOM 712 C C . TYR A 1 90 ? -26.598 -10.759 38.622 1.00 95.75 90 TYR A C 1
ATOM 714 O O . TYR A 1 90 ? -27.648 -11.226 39.069 1.00 95.75 90 TYR A O 1
ATOM 722 N N . TYR A 1 91 ? -25.555 -10.494 39.414 1.00 95.69 91 TYR A N 1
ATOM 723 C CA . TYR A 1 91 ? -25.570 -10.718 40.858 1.00 95.69 91 TYR A CA 1
ATOM 724 C C . TYR A 1 91 ? -26.664 -9.902 41.563 1.00 95.69 91 TYR A C 1
ATOM 726 O O . TYR A 1 91 ? -27.447 -10.462 42.334 1.00 95.69 91 TYR A O 1
ATOM 734 N N . TYR A 1 92 ? -26.756 -8.594 41.308 1.00 94.50 92 TYR A N 1
ATOM 735 C CA . TYR A 1 92 ? -27.746 -7.740 41.975 1.00 94.50 92 TYR A CA 1
ATOM 736 C C . TYR A 1 92 ? -29.181 -8.033 41.523 1.00 94.50 92 TYR A C 1
ATOM 738 O O . TYR A 1 92 ? -30.104 -7.970 42.337 1.00 94.50 92 TYR A O 1
ATOM 746 N N . GLU A 1 93 ? -29.371 -8.445 40.268 1.00 94.62 93 GLU A N 1
ATOM 747 C CA . GLU A 1 93 ? -30.663 -8.911 39.761 1.00 94.62 93 GLU A CA 1
ATOM 748 C C . GLU A 1 93 ? -31.138 -10.173 40.495 1.00 94.62 93 GLU A C 1
ATOM 750 O O . GLU A 1 93 ? -32.284 -10.239 40.945 1.00 94.62 93 GLU A O 1
ATOM 755 N N . LYS A 1 94 ? -30.248 -11.154 40.702 1.00 95.75 94 LYS A N 1
ATOM 756 C CA . LYS A 1 94 ? -30.567 -12.381 41.451 1.00 95.75 94 LYS A CA 1
ATOM 757 C C . LYS A 1 94 ? -30.878 -12.121 42.923 1.00 95.75 94 LYS A C 1
ATOM 759 O O . LYS A 1 94 ? -31.758 -12.779 43.476 1.00 95.75 94 LYS A O 1
ATOM 764 N N . ASN A 1 95 ? -30.191 -11.161 43.537 1.00 94.56 95 ASN A N 1
ATOM 765 C CA . ASN A 1 95 ? -30.354 -10.825 44.952 1.00 94.56 95 ASN A CA 1
ATOM 766 C C . ASN A 1 95 ? -31.441 -9.770 45.228 1.00 94.56 95 ASN A C 1
ATOM 768 O O . ASN A 1 95 ? -31.663 -9.430 46.387 1.00 94.56 95 ASN A O 1
ATOM 772 N N . LYS A 1 96 ? -32.144 -9.279 44.195 1.00 93.31 96 LYS A N 1
ATOM 773 C CA . LYS A 1 96 ? -33.205 -8.256 44.301 1.00 93.31 96 LYS A CA 1
ATOM 774 C C . LYS A 1 96 ? -32.744 -6.949 44.970 1.00 93.31 96 LYS A C 1
ATOM 776 O O . LYS A 1 96 ? -33.539 -6.258 45.604 1.00 93.31 96 LYS A O 1
ATOM 781 N N . ASP A 1 97 ? -31.474 -6.594 44.804 1.00 91.62 97 ASP A N 1
ATOM 782 C CA . ASP A 1 97 ? -30.904 -5.344 45.312 1.00 91.62 97 ASP A CA 1
ATOM 783 C C . ASP A 1 97 ? -31.097 -4.231 44.274 1.00 91.62 97 ASP A C 1
ATOM 785 O O . ASP A 1 97 ? -30.253 -4.000 43.408 1.00 91.62 97 ASP A O 1
ATOM 789 N N . ALA A 1 98 ? -32.261 -3.579 44.325 1.00 87.31 98 ALA A N 1
ATOM 790 C CA . ALA A 1 98 ? -32.669 -2.599 43.320 1.00 87.31 98 ALA A CA 1
ATOM 791 C C . ALA A 1 98 ? -31.739 -1.373 43.251 1.00 87.31 98 ALA A C 1
ATOM 793 O O . ALA A 1 98 ? -31.485 -0.868 42.159 1.00 87.31 98 ALA A O 1
ATOM 794 N N . VAL A 1 99 ? -31.202 -0.930 44.394 1.00 85.81 99 VAL A N 1
ATOM 795 C CA . VAL A 1 99 ? -30.357 0.272 44.481 1.00 85.81 99 VAL A CA 1
ATOM 796 C C . VAL A 1 99 ? -29.021 0.036 43.781 1.00 85.81 99 VAL A C 1
ATOM 798 O O . VAL A 1 99 ? -28.607 0.834 42.940 1.00 85.81 99 VAL A O 1
ATOM 801 N N . ASN A 1 100 ? -28.360 -1.089 44.069 1.00 91.25 100 ASN A N 1
ATOM 802 C CA . ASN A 1 100 ? -27.099 -1.415 43.407 1.00 91.25 100 ASN A CA 1
ATOM 803 C C . ASN A 1 100 ? -27.304 -1.854 41.950 1.00 91.25 100 ASN A C 1
ATOM 805 O O . ASN A 1 100 ? -26.455 -1.577 41.102 1.00 91.25 100 ASN A O 1
ATOM 809 N N . LEU A 1 101 ? -28.437 -2.488 41.630 1.00 91.81 101 LEU A N 1
ATOM 810 C CA . LEU A 1 101 ? -28.758 -2.902 40.265 1.00 91.81 101 LEU A CA 1
ATOM 811 C C . LEU A 1 101 ? -28.832 -1.713 39.300 1.00 91.81 101 LEU A C 1
ATOM 813 O O . LEU A 1 101 ? -28.265 -1.782 38.209 1.00 91.81 101 LEU A O 1
ATOM 817 N N . GLU A 1 102 ? -29.516 -0.633 39.681 1.00 93.31 102 GLU A N 1
ATOM 818 C CA . GLU A 1 102 ? -29.655 0.555 38.833 1.00 93.31 102 GLU A CA 1
ATOM 819 C C . GLU A 1 102 ? -28.299 1.230 38.588 1.00 93.31 102 GLU A C 1
ATOM 821 O O . GLU A 1 102 ? -27.922 1.463 37.436 1.00 93.31 102 GLU A O 1
ATOM 826 N N . ALA A 1 103 ? -27.511 1.431 39.649 1.00 93.62 103 ALA A N 1
ATOM 827 C CA . ALA A 1 103 ? -26.176 2.015 39.548 1.00 93.62 103 ALA A CA 1
ATOM 828 C C . ALA A 1 103 ? -25.244 1.191 38.640 1.00 93.62 103 ALA A C 1
ATOM 830 O O . ALA A 1 103 ? -24.525 1.748 37.808 1.00 93.62 103 ALA A O 1
ATOM 831 N N . LYS A 1 104 ? -25.271 -0.145 38.750 1.00 95.06 104 LYS A N 1
ATOM 832 C CA . LYS A 1 104 ? -24.444 -1.023 37.908 1.00 95.06 104 LYS A CA 1
ATOM 833 C C . LYS A 1 104 ? -24.910 -1.105 36.464 1.00 95.06 104 LYS A C 1
ATOM 835 O O . LYS A 1 104 ? -24.062 -1.185 35.578 1.00 95.06 104 LYS A O 1
ATOM 840 N N . LYS A 1 105 ? -26.216 -1.020 36.203 1.00 94.75 105 LYS A N 1
ATOM 841 C CA . LYS A 1 105 ? -26.738 -0.906 34.833 1.00 94.75 105 LYS A CA 1
ATOM 842 C C . LYS A 1 105 ? -26.283 0.390 34.164 1.00 94.75 105 LYS A C 1
ATOM 844 O O . LYS A 1 105 ? -25.850 0.338 33.017 1.00 94.75 105 LYS A O 1
ATOM 849 N N . ALA A 1 106 ? -26.319 1.517 34.877 1.00 94.56 106 ALA A N 1
ATOM 850 C CA . ALA A 1 106 ? -25.830 2.793 34.355 1.00 94.56 106 ALA A CA 1
ATOM 851 C C . ALA A 1 106 ? -24.328 2.734 34.020 1.00 94.56 106 ALA A C 1
ATOM 853 O O . ALA A 1 106 ? -23.943 3.038 32.893 1.00 94.56 106 ALA A O 1
ATOM 854 N N . GLN A 1 107 ? -23.499 2.232 34.947 1.00 94.88 107 GLN A N 1
ATOM 855 C CA . GLN A 1 107 ? -22.058 2.036 34.715 1.00 94.88 107 GLN A CA 1
ATOM 856 C C . GLN A 1 107 ? -21.778 1.100 33.531 1.00 94.88 107 GLN A C 1
ATOM 858 O O . GLN A 1 107 ? -20.871 1.352 32.739 1.00 94.88 107 GLN A O 1
ATOM 863 N N . LEU A 1 108 ? -22.559 0.024 33.386 1.00 95.12 108 LEU A N 1
ATOM 864 C CA . LEU A 1 108 ? -22.425 -0.895 32.259 1.00 95.12 108 LEU A CA 1
ATOM 865 C C . LEU A 1 108 ? -22.705 -0.191 30.926 1.00 95.12 108 LEU A C 1
ATOM 867 O O . LEU A 1 108 ? -21.909 -0.336 30.002 1.00 95.12 108 LEU A O 1
ATOM 871 N N . ILE A 1 109 ? -23.780 0.597 30.841 1.00 95.62 109 ILE A N 1
ATOM 872 C CA . ILE A 1 109 ? -24.136 1.354 29.631 1.00 95.62 109 ILE A CA 1
ATOM 873 C C . ILE A 1 109 ? -23.040 2.368 29.274 1.00 95.62 109 ILE A C 1
ATOM 875 O O . ILE A 1 109 ? -22.622 2.438 28.117 1.00 95.62 109 ILE A O 1
ATOM 879 N N . GLU A 1 110 ? -22.540 3.128 30.252 1.00 95.75 110 GLU A N 1
ATOM 880 C CA . GLU A 1 110 ? -21.455 4.095 30.038 1.00 95.75 110 GLU A CA 1
ATOM 881 C C . GLU A 1 110 ? -20.186 3.412 29.518 1.00 95.75 110 GLU A C 1
ATOM 883 O O . GLU A 1 110 ? -19.590 3.863 28.536 1.00 95.75 110 GLU A O 1
ATOM 888 N N . ASN A 1 111 ? -19.807 2.283 30.124 1.00 95.12 111 ASN A N 1
ATOM 889 C CA . ASN A 1 111 ? -18.640 1.523 29.702 1.00 95.12 111 ASN A CA 1
ATOM 890 C C . ASN A 1 111 ? -18.830 0.872 28.316 1.00 95.12 111 ASN A C 1
ATOM 892 O O . ASN A 1 111 ? -17.895 0.851 27.518 1.00 95.12 111 ASN A O 1
ATOM 896 N N . GLU A 1 112 ? -20.025 0.369 27.982 1.00 94.69 112 GLU A N 1
ATOM 897 C CA . GLU A 1 112 ? -20.342 -0.140 26.635 1.00 94.69 112 GLU A CA 1
ATOM 898 C C . GLU A 1 112 ? -20.216 0.959 25.570 1.00 94.69 112 GLU A C 1
ATOM 900 O O . GLU A 1 112 ? -19.641 0.730 24.500 1.00 94.69 112 GLU A O 1
ATOM 905 N N . LEU A 1 113 ? -20.677 2.172 25.879 1.00 94.12 113 LEU A N 1
ATOM 906 C CA . LEU A 1 113 ? -20.581 3.323 24.986 1.00 94.12 113 LEU A CA 1
ATOM 907 C C . LEU A 1 113 ? -19.128 3.794 24.814 1.00 94.12 113 LEU A C 1
ATOM 909 O O . LEU A 1 113 ? -18.689 4.033 23.684 1.00 94.12 113 LEU A O 1
ATOM 913 N N . ALA A 1 114 ? -18.359 3.875 25.903 1.00 92.88 114 ALA A N 1
ATOM 914 C CA . ALA A 1 114 ? -16.936 4.206 25.865 1.00 92.88 114 ALA A CA 1
ATOM 915 C C . ALA A 1 114 ? -16.133 3.169 25.062 1.00 92.88 114 ALA A C 1
ATOM 917 O O . ALA A 1 114 ? -15.342 3.537 24.187 1.00 92.88 114 ALA A O 1
ATOM 918 N N . LEU A 1 115 ? -16.389 1.877 25.297 1.00 93.62 115 LEU A N 1
ATOM 919 C CA . LEU A 1 115 ? -15.768 0.774 24.567 1.00 93.62 115 LEU A CA 1
ATOM 920 C C . LEU A 1 115 ? -16.071 0.850 23.066 1.00 93.62 115 LEU A C 1
ATOM 922 O O . LEU A 1 115 ? -15.162 0.668 22.253 1.00 93.62 115 LEU A O 1
ATOM 926 N N . SER A 1 116 ? -17.320 1.143 22.695 1.00 93.50 116 SER A N 1
ATOM 927 C CA . SER A 1 116 ? -17.732 1.276 21.294 1.00 93.50 116 SER A CA 1
ATOM 928 C C . SER A 1 116 ? -17.009 2.437 20.601 1.00 93.50 116 SER A C 1
ATOM 930 O O . SER A 1 116 ? -16.342 2.226 19.586 1.00 93.50 116 SER A O 1
ATOM 932 N N . LYS A 1 117 ? -17.017 3.635 21.207 1.00 91.81 117 LYS A N 1
ATOM 933 C CA . LYS A 1 117 ? -16.320 4.829 20.688 1.00 91.81 117 LYS A CA 1
ATOM 934 C C . LYS A 1 117 ? -14.820 4.598 20.513 1.00 91.81 117 LYS A C 1
ATOM 936 O O . LYS A 1 117 ? -14.261 4.900 19.458 1.00 91.81 117 LYS A O 1
ATOM 941 N N . LYS A 1 118 ? -14.159 4.040 21.531 1.00 91.69 118 LYS A N 1
ATOM 942 C CA . LYS A 1 118 ? -12.714 3.760 21.496 1.00 91.69 118 LYS A CA 1
ATOM 943 C C . LYS A 1 118 ? -12.365 2.705 20.451 1.00 91.69 118 LYS A C 1
ATOM 945 O O . LYS A 1 118 ? -11.403 2.887 19.709 1.00 91.69 118 LYS A O 1
ATOM 950 N N . THR A 1 119 ? -13.164 1.643 20.342 1.00 92.44 119 THR A N 1
ATOM 951 C CA . THR A 1 119 ? -12.955 0.588 19.338 1.00 92.44 119 THR A CA 1
ATOM 952 C C . THR A 1 119 ? -13.113 1.129 17.920 1.00 92.44 119 THR A C 1
ATOM 954 O O . THR A 1 119 ? -12.256 0.868 17.077 1.00 92.44 119 THR A O 1
ATOM 957 N N . ALA A 1 120 ? -14.159 1.917 17.657 1.00 92.31 120 ALA A N 1
ATOM 958 C CA . ALA A 1 120 ? -14.390 2.503 16.341 1.00 92.31 120 ALA A CA 1
ATOM 959 C C . ALA A 1 120 ? -13.283 3.496 15.950 1.00 92.31 120 ALA A C 1
ATOM 961 O O . ALA A 1 120 ? -12.795 3.460 14.821 1.00 92.31 120 ALA A O 1
ATOM 962 N N . LEU A 1 121 ? -12.819 4.329 16.891 1.00 91.06 121 LEU A N 1
ATOM 963 C CA . LEU A 1 121 ? -11.700 5.245 16.657 1.00 91.06 121 LEU A CA 1
ATOM 964 C C . LEU A 1 121 ? -10.400 4.491 16.348 1.00 91.06 121 LEU A C 1
ATOM 966 O O . LEU A 1 121 ? -9.693 4.849 15.409 1.00 91.06 121 LEU A O 1
ATOM 970 N N . PHE A 1 122 ? -10.104 3.433 17.103 1.00 90.88 122 PHE A N 1
ATOM 971 C CA . PHE A 1 122 ? -8.917 2.612 16.877 1.00 90.88 122 PHE A CA 1
ATOM 972 C C . PHE A 1 122 ? -8.947 1.923 15.507 1.00 90.88 122 PHE A C 1
ATOM 974 O O . PHE A 1 122 ? -7.962 1.966 14.772 1.00 90.88 122 PHE A O 1
ATOM 981 N N . GLN A 1 123 ? -10.088 1.336 15.131 1.00 92.00 123 GLN A N 1
ATOM 982 C CA . GLN A 1 123 ? -10.273 0.721 13.814 1.00 92.00 123 GLN A CA 1
ATOM 983 C C . GLN A 1 123 ? -10.122 1.743 12.685 1.00 92.00 123 GLN A C 1
ATOM 985 O O . GLN A 1 123 ? -9.442 1.458 11.702 1.00 92.00 123 GLN A O 1
ATOM 990 N N . TYR A 1 124 ? -10.696 2.939 12.843 1.00 92.06 124 TYR A N 1
ATOM 991 C CA . TYR A 1 124 ? -10.528 4.037 11.894 1.00 92.06 124 TYR A CA 1
ATOM 992 C C . TYR A 1 124 ? -9.047 4.377 11.698 1.00 92.06 124 TYR A C 1
ATOM 994 O O . TYR A 1 124 ? -8.548 4.287 10.580 1.00 92.06 124 TYR A O 1
ATOM 1002 N N . GLN A 1 125 ? -8.314 4.656 12.777 1.00 89.62 125 GLN A N 1
ATOM 1003 C CA . GLN A 1 125 ? -6.894 5.019 12.703 1.00 89.62 125 GLN A CA 1
ATOM 1004 C C . GLN A 1 125 ? -6.025 3.890 12.122 1.00 89.62 125 GLN A C 1
ATOM 1006 O O . GLN A 1 125 ? -5.105 4.142 11.344 1.00 89.62 125 GLN A O 1
ATOM 1011 N N . GLN A 1 126 ? -6.316 2.631 12.466 1.00 90.94 126 GLN A N 1
ATOM 1012 C CA . GLN A 1 126 ? -5.613 1.475 11.905 1.00 90.94 126 GLN A CA 1
ATOM 1013 C C . GLN A 1 126 ? -5.884 1.328 10.402 1.00 90.94 126 GLN A C 1
ATOM 1015 O O . GLN A 1 126 ? -4.957 1.084 9.629 1.00 90.94 126 GLN A O 1
ATOM 1020 N N . SER A 1 127 ? -7.140 1.494 9.984 1.00 92.56 127 SER A N 1
ATOM 1021 C CA . SER A 1 127 ? -7.530 1.422 8.575 1.00 92.56 127 SER A CA 1
ATOM 1022 C C . SER A 1 127 ? -6.954 2.576 7.750 1.00 92.56 127 SER A C 1
ATOM 1024 O O . SER A 1 127 ? -6.515 2.345 6.629 1.00 92.56 127 SER A O 1
ATOM 1026 N N . GLU A 1 128 ? -6.871 3.781 8.322 1.00 91.50 128 GLU A N 1
ATOM 1027 C CA . GLU A 1 128 ? -6.241 4.953 7.711 1.00 91.50 128 GLU A CA 1
ATOM 1028 C C . GLU A 1 128 ? -4.752 4.701 7.485 1.00 91.50 128 GLU A C 1
ATOM 1030 O O . GLU A 1 128 ? -4.262 4.850 6.368 1.00 91.50 128 GLU A O 1
ATOM 1035 N N . LYS A 1 129 ? -4.042 4.224 8.515 1.00 89.69 129 LYS A N 1
ATOM 1036 C CA . LYS A 1 129 ? -2.631 3.845 8.394 1.00 89.69 129 LYS A CA 1
ATOM 1037 C C . LYS A 1 129 ? -2.420 2.806 7.286 1.00 89.69 129 LYS A C 1
ATOM 1039 O O . LYS A 1 129 ? -1.567 3.002 6.425 1.00 89.69 129 LYS A O 1
ATOM 1044 N N . ASN A 1 130 ? -3.214 1.735 7.287 1.00 92.44 130 ASN A N 1
ATOM 1045 C CA . ASN A 1 130 ? -3.122 0.677 6.280 1.00 92.44 130 ASN A CA 1
ATOM 1046 C C . ASN A 1 130 ? -3.447 1.187 4.861 1.00 92.44 130 ASN A C 1
ATOM 1048 O O . ASN A 1 130 ? -2.820 0.761 3.893 1.00 92.44 130 ASN A O 1
ATOM 1052 N N . LEU A 1 131 ? -4.402 2.110 4.716 1.00 94.06 131 LEU A N 1
ATOM 1053 C CA . LEU A 1 131 ? -4.702 2.752 3.435 1.00 94.06 131 LEU A CA 1
ATOM 1054 C C . LEU A 1 131 ? -3.488 3.515 2.895 1.00 94.06 131 LEU A C 1
ATOM 1056 O O . LEU A 1 131 ? -3.134 3.333 1.736 1.00 94.06 131 LEU A O 1
ATOM 1060 N N . ASN A 1 132 ? -2.805 4.297 3.730 1.00 91.31 132 ASN A N 1
ATOM 1061 C CA . ASN A 1 132 ? -1.645 5.072 3.277 1.00 91.31 132 ASN A CA 1
ATOM 1062 C C . ASN A 1 132 ? -0.435 4.180 2.965 1.00 91.31 132 ASN A C 1
ATOM 1064 O O . ASN A 1 132 ? 0.258 4.413 1.977 1.00 91.31 132 ASN A O 1
ATOM 1068 N N . GLU A 1 133 ? -0.204 3.128 3.758 1.00 92.56 133 GLU A N 1
ATOM 1069 C CA . GLU A 1 133 ? 0.836 2.127 3.474 1.00 92.56 133 GLU A CA 1
ATOM 1070 C C . GLU A 1 133 ? 0.584 1.431 2.126 1.00 92.56 133 GLU A C 1
ATOM 1072 O O . GLU A 1 133 ? 1.479 1.352 1.286 1.00 92.56 133 GLU A O 1
ATOM 1077 N N . THR A 1 134 ? -0.655 0.995 1.875 1.00 95.12 134 THR A N 1
ATOM 1078 C CA . THR A 1 134 ? -1.017 0.356 0.598 1.00 95.12 134 THR A CA 1
ATOM 1079 C C . THR A 1 134 ? -1.037 1.331 -0.583 1.00 95.12 134 THR A C 1
ATOM 1081 O O . THR A 1 134 ? -0.721 0.925 -1.702 1.00 95.12 134 THR A O 1
ATOM 1084 N N . GLU A 1 135 ? -1.347 2.614 -0.365 1.00 95.75 135 GLU A N 1
ATOM 1085 C CA . GLU A 1 135 ? -1.211 3.658 -1.387 1.00 95.75 135 GLU A CA 1
ATOM 1086 C C . GLU A 1 135 ? 0.256 3.839 -1.790 1.00 95.75 135 GLU A C 1
ATOM 1088 O O . GLU A 1 135 ? 0.572 3.869 -2.980 1.00 95.75 135 GLU A O 1
ATOM 1093 N N . LEU A 1 136 ? 1.166 3.909 -0.813 1.00 93.75 136 LEU A N 1
ATOM 1094 C CA . LEU A 1 136 ? 2.598 4.024 -1.078 1.00 93.75 136 LEU A CA 1
ATOM 1095 C C . LEU A 1 136 ? 3.129 2.803 -1.842 1.00 93.75 136 LEU A C 1
ATOM 1097 O O . LEU A 1 136 ? 3.881 2.960 -2.808 1.00 93.75 136 LEU A O 1
ATOM 1101 N N . ASP A 1 137 ? 2.712 1.597 -1.453 1.00 94.31 137 ASP A N 1
ATOM 1102 C CA . ASP A 1 137 ? 3.050 0.359 -2.162 1.00 94.31 137 ASP A CA 1
ATOM 1103 C C . ASP A 1 137 ? 2.569 0.383 -3.620 1.00 94.31 137 ASP A C 1
ATOM 1105 O O . ASP A 1 137 ? 3.330 0.029 -4.525 1.00 94.31 137 ASP A O 1
ATOM 1109 N N . LEU A 1 138 ? 1.341 0.855 -3.869 1.00 96.56 138 LEU A N 1
ATOM 1110 C CA . LEU A 1 138 ? 0.809 1.020 -5.221 1.00 96.56 138 LEU A CA 1
ATOM 1111 C C . LEU A 1 138 ? 1.655 2.005 -6.036 1.00 96.56 138 LEU A C 1
ATOM 1113 O O . LEU A 1 138 ? 2.069 1.671 -7.146 1.00 96.56 138 LEU A O 1
ATOM 1117 N N . ARG A 1 139 ? 1.990 3.181 -5.490 1.00 96.25 139 ARG A N 1
ATOM 1118 C CA . ARG A 1 139 ? 2.832 4.166 -6.199 1.00 96.25 139 ARG A CA 1
ATOM 1119 C C . ARG A 1 139 ? 4.234 3.639 -6.492 1.00 96.25 139 ARG A C 1
ATOM 1121 O O . ARG A 1 139 ? 4.767 3.893 -7.572 1.00 96.25 139 ARG A O 1
ATOM 1128 N N . ASN A 1 140 ? 4.818 2.865 -5.578 1.00 93.62 140 ASN A N 1
ATOM 1129 C CA . ASN A 1 140 ? 6.094 2.188 -5.815 1.00 93.62 140 ASN A CA 1
ATOM 1130 C C . ASN A 1 140 ? 5.996 1.166 -6.959 1.00 93.62 140 ASN A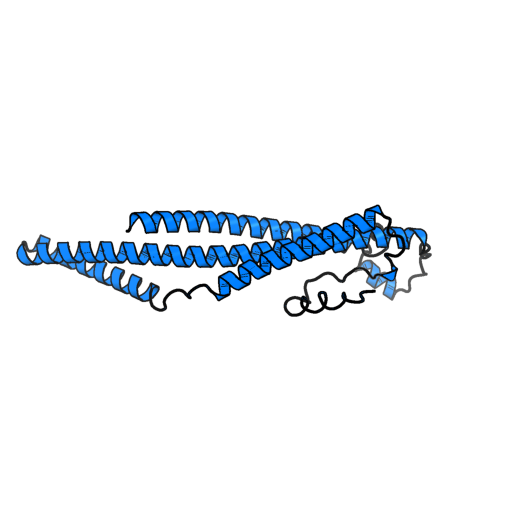 C 1
ATOM 1132 O O . ASN A 1 140 ? 6.871 1.138 -7.828 1.00 93.62 140 ASN A O 1
ATOM 1136 N N . ALA A 1 141 ? 4.941 0.346 -6.980 1.00 94.31 141 ALA A N 1
ATOM 1137 C CA . ALA A 1 141 ? 4.733 -0.658 -8.020 1.00 94.31 141 ALA A CA 1
ATOM 1138 C C . ALA A 1 141 ? 4.493 -0.017 -9.397 1.00 94.31 141 ALA A C 1
ATOM 1140 O O . ALA A 1 141 ? 5.138 -0.389 -10.378 1.00 94.31 141 ALA A O 1
ATOM 1141 N N . GLU A 1 142 ? 3.653 1.017 -9.461 1.00 95.12 142 GLU A N 1
ATOM 1142 C CA . GLU A 1 142 ? 3.382 1.762 -10.690 1.00 95.12 142 GLU A CA 1
ATOM 1143 C C . GLU A 1 142 ? 4.635 2.448 -11.258 1.00 95.12 142 GLU A C 1
ATOM 1145 O O . GLU A 1 142 ? 4.835 2.463 -12.476 1.00 95.12 142 GLU A O 1
ATOM 1150 N N . LEU A 1 143 ? 5.483 3.018 -10.394 1.00 94.75 143 LEU A N 1
ATOM 1151 C CA . LEU A 1 143 ? 6.768 3.595 -10.794 1.00 94.75 143 LEU A CA 1
ATOM 1152 C C . LEU A 1 143 ? 7.695 2.513 -11.361 1.00 94.75 143 LEU A C 1
ATOM 1154 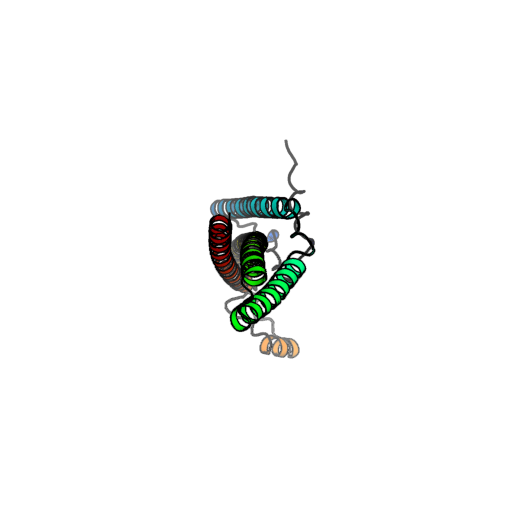O O . LEU A 1 143 ? 8.280 2.694 -12.428 1.00 94.75 143 LEU A O 1
ATOM 1158 N N . ALA A 1 144 ? 7.798 1.368 -10.681 1.00 92.75 144 ALA A N 1
ATOM 1159 C CA . ALA A 1 144 ? 8.619 0.250 -11.133 1.00 92.75 144 ALA A CA 1
ATOM 1160 C C . ALA A 1 144 ? 8.144 -0.317 -12.480 1.00 92.75 144 ALA A C 1
ATOM 1162 O O . ALA A 1 144 ? 8.973 -0.662 -13.324 1.00 92.75 144 ALA A O 1
ATOM 1163 N N . GLN A 1 145 ? 6.829 -0.378 -12.709 1.00 95.06 145 GLN A N 1
ATOM 1164 C CA . GLN A 1 145 ? 6.263 -0.762 -13.998 1.00 95.06 145 GLN A CA 1
ATOM 1165 C C . GLN A 1 145 ? 6.601 0.254 -15.094 1.00 95.06 145 GLN A C 1
ATOM 1167 O O . GLN A 1 145 ? 7.031 -0.156 -16.166 1.00 95.06 145 GLN A O 1
ATOM 1172 N N . ALA A 1 146 ? 6.467 1.561 -14.840 1.00 93.69 146 ALA A N 1
ATOM 1173 C CA . ALA A 1 146 ? 6.803 2.588 -15.832 1.00 93.69 146 ALA A CA 1
ATOM 1174 C C . ALA A 1 146 ? 8.290 2.547 -16.233 1.00 93.69 146 ALA A C 1
ATOM 1176 O O . ALA A 1 146 ? 8.631 2.700 -17.403 1.00 93.69 146 ALA A O 1
ATOM 1177 N N . ILE A 1 147 ? 9.179 2.262 -15.279 1.00 92.62 147 ILE A N 1
ATOM 1178 C CA . ILE A 1 147 ? 10.601 2.020 -15.558 1.00 92.62 147 ILE A CA 1
ATOM 1179 C C . ILE A 1 147 ? 10.792 0.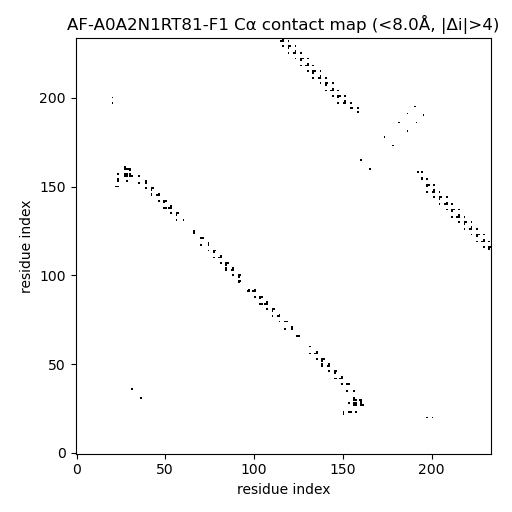755 -16.407 1.00 92.62 147 ILE A C 1
ATOM 1181 O O . ILE A 1 147 ? 11.595 0.752 -17.338 1.00 92.62 147 ILE A O 1
ATOM 1185 N N . ALA A 1 148 ? 10.071 -0.327 -16.105 1.00 91.94 148 ALA A N 1
ATOM 1186 C CA . ALA A 1 148 ? 10.144 -1.556 -16.892 1.00 91.94 148 ALA A CA 1
ATOM 1187 C C . ALA A 1 148 ? 9.661 -1.347 -18.338 1.00 91.94 148 ALA A C 1
ATOM 1189 O O . ALA A 1 148 ? 10.271 -1.887 -19.258 1.00 91.94 148 ALA A O 1
ATOM 1190 N N . GLU A 1 149 ? 8.619 -0.533 -18.540 1.00 94.00 149 GLU A N 1
ATOM 1191 C CA . GLU A 1 149 ? 8.143 -0.113 -19.865 1.00 94.00 149 GLU A CA 1
ATOM 1192 C C . GLU A 1 149 ? 9.251 0.631 -20.629 1.00 94.00 149 GLU A C 1
ATOM 1194 O O . GLU A 1 149 ? 9.550 0.272 -21.764 1.00 94.00 149 GLU A O 1
ATOM 1199 N N . LEU A 1 150 ? 9.935 1.586 -19.983 1.00 93.31 150 LEU A N 1
ATOM 1200 C CA . LEU A 1 150 ? 11.073 2.297 -20.578 1.00 93.31 150 LEU A CA 1
ATOM 1201 C C . LEU A 1 150 ? 12.218 1.351 -20.964 1.00 93.31 150 LEU A C 1
ATOM 1203 O O . LEU A 1 150 ? 12.801 1.479 -22.039 1.00 93.31 150 LEU A O 1
ATOM 1207 N N . TYR A 1 151 ? 12.567 0.401 -20.097 1.00 92.56 151 TYR A N 1
ATOM 1208 C CA . TYR A 1 151 ? 13.648 -0.542 -20.384 1.00 92.56 151 TYR A CA 1
ATOM 1209 C C . TYR A 1 151 ? 13.301 -1.513 -21.505 1.00 92.56 151 TYR A C 1
ATOM 1211 O O . TYR A 1 151 ? 14.178 -1.834 -22.307 1.00 92.56 151 TYR A O 1
ATOM 1219 N N . LYS A 1 152 ? 12.040 -1.945 -21.588 1.00 92.88 152 LYS A N 1
ATOM 1220 C CA . LYS A 1 152 ? 11.555 -2.729 -22.719 1.00 92.88 152 LYS A CA 1
ATOM 1221 C C . LYS A 1 152 ? 11.682 -1.933 -24.018 1.00 92.88 152 LYS A C 1
ATOM 1223 O O . LYS A 1 152 ? 12.310 -2.433 -24.945 1.00 92.88 152 LYS A O 1
ATOM 1228 N N . GLU A 1 153 ? 11.202 -0.692 -24.052 1.00 92.25 153 GLU A N 1
ATOM 1229 C CA . GLU A 1 153 ? 11.294 0.173 -25.237 1.00 92.25 153 GLU A CA 1
ATOM 1230 C C . GLU A 1 153 ? 12.751 0.335 -25.704 1.00 92.25 153 GLU A C 1
ATOM 1232 O O . GLU A 1 153 ? 13.096 0.081 -26.858 1.00 92.25 153 GLU A O 1
ATOM 1237 N N . LYS A 1 154 ? 13.660 0.655 -24.773 1.00 91.06 154 LYS A N 1
ATOM 1238 C CA . LYS A 1 154 ? 15.097 0.750 -25.070 1.00 91.06 154 LYS A CA 1
ATOM 1239 C C . LYS A 1 154 ? 15.669 -0.578 -25.587 1.00 91.06 154 LYS A C 1
ATOM 1241 O O . LYS A 1 154 ? 16.571 -0.570 -26.422 1.00 91.06 154 LYS A O 1
ATOM 1246 N N . SER A 1 155 ? 15.165 -1.718 -25.109 1.00 90.62 155 SER A N 1
ATOM 1247 C CA . SER A 1 155 ? 15.620 -3.039 -25.558 1.00 90.62 155 SER A CA 1
ATOM 1248 C C . SER A 1 155 ? 15.182 -3.365 -26.985 1.00 90.62 155 SER A C 1
ATOM 1250 O O . SER A 1 155 ? 15.958 -3.968 -27.723 1.00 90.62 155 SER A O 1
ATOM 1252 N N . GLU A 1 156 ? 13.998 -2.914 -27.402 1.00 90.31 156 GLU A N 1
ATOM 1253 C CA . GLU A 1 156 ? 13.495 -3.091 -28.768 1.00 90.31 156 GLU A CA 1
ATOM 1254 C C . GLU A 1 156 ? 14.340 -2.290 -29.766 1.00 90.31 156 GLU A C 1
ATOM 1256 O O . GLU A 1 156 ? 14.799 -2.835 -30.771 1.00 90.31 156 GLU A O 1
ATOM 1261 N N . ILE A 1 157 ? 14.666 -1.038 -29.433 1.00 88.06 157 ILE A N 1
ATOM 1262 C CA . ILE A 1 157 ? 15.561 -0.193 -30.240 1.00 88.06 157 ILE A CA 1
ATOM 1263 C C . ILE A 1 157 ? 16.955 -0.821 -30.336 1.00 88.06 157 ILE A C 1
ATOM 1265 O O . ILE A 1 157 ? 17.536 -0.915 -31.419 1.00 88.06 157 ILE A O 1
ATOM 1269 N N . ALA A 1 158 ? 17.492 -1.296 -29.210 1.00 87.38 158 ALA A N 1
ATOM 1270 C CA . ALA A 1 158 ? 18.800 -1.934 -29.187 1.00 87.38 158 ALA A CA 1
ATOM 1271 C C . ALA A 1 158 ? 18.832 -3.252 -29.967 1.00 87.38 158 ALA A C 1
ATOM 1273 O O . ALA A 1 158 ? 19.840 -3.554 -30.604 1.00 87.38 158 ALA A O 1
ATOM 1274 N N . LYS A 1 159 ? 17.735 -4.017 -29.970 1.00 87.00 159 LYS A N 1
ATOM 1275 C CA . LYS A 1 159 ? 17.588 -5.196 -30.825 1.00 87.00 159 LYS A CA 1
ATOM 1276 C C . LYS A 1 159 ? 17.695 -4.806 -32.300 1.00 87.00 159 LYS A C 1
ATOM 1278 O O . LYS A 1 159 ? 18.544 -5.357 -32.990 1.00 87.00 159 LYS A O 1
ATOM 1283 N N . VAL A 1 160 ? 16.948 -3.789 -32.739 1.00 86.94 160 VAL A N 1
ATOM 1284 C CA . VAL A 1 160 ? 17.002 -3.279 -34.123 1.00 86.94 160 VAL A CA 1
ATOM 1285 C C . VAL A 1 160 ? 18.406 -2.798 -34.497 1.00 86.94 160 VAL A C 1
ATOM 1287 O O . VAL A 1 160 ? 18.890 -3.106 -35.586 1.00 86.94 160 VAL A O 1
ATOM 1290 N N . TYR A 1 161 ? 19.090 -2.071 -33.607 1.00 86.19 161 TYR A N 1
ATOM 1291 C CA . TYR A 1 161 ? 20.476 -1.656 -33.832 1.00 86.19 161 TYR A CA 1
ATOM 1292 C C . TYR A 1 161 ? 21.391 -2.862 -34.058 1.00 86.19 161 TYR A C 1
ATOM 1294 O O . TYR A 1 161 ? 22.178 -2.871 -35.005 1.00 86.19 161 TYR A O 1
ATOM 1302 N N . ARG A 1 162 ? 21.308 -3.873 -33.186 1.00 83.56 162 ARG A N 1
ATOM 1303 C CA . ARG A 1 162 ? 22.206 -5.032 -33.225 1.00 83.56 162 ARG A CA 1
ATOM 1304 C C . ARG A 1 162 ? 21.901 -5.949 -34.406 1.00 83.56 162 ARG A C 1
ATOM 1306 O O . ARG A 1 162 ? 22.851 -6.375 -35.048 1.00 83.56 162 ARG A O 1
ATOM 1313 N N . ASP A 1 163 ? 20.630 -6.138 -34.762 1.00 84.00 163 ASP A N 1
ATOM 1314 C CA . ASP A 1 163 ? 20.220 -6.885 -35.961 1.00 84.00 163 ASP A CA 1
ATOM 1315 C C . ASP A 1 163 ? 20.816 -6.275 -37.247 1.00 84.00 163 ASP A C 1
ATOM 1317 O O . ASP A 1 163 ? 21.171 -6.996 -38.178 1.00 84.00 163 ASP A O 1
ATOM 1321 N N . LYS A 1 164 ? 20.954 -4.941 -37.303 1.00 82.81 164 LYS A N 1
ATOM 1322 C CA . LYS A 1 164 ? 21.531 -4.224 -38.454 1.00 82.81 164 LYS A CA 1
ATOM 1323 C C . LYS A 1 164 ? 23.061 -4.177 -38.456 1.00 82.81 164 LYS A C 1
ATOM 1325 O O . LYS A 1 164 ? 23.665 -4.210 -39.525 1.00 82.81 164 LYS A O 1
ATOM 1330 N N . ASN A 1 165 ? 23.679 -4.016 -37.284 1.00 81.06 165 ASN A N 1
ATOM 1331 C CA . ASN A 1 165 ? 25.086 -3.610 -37.165 1.00 81.06 165 ASN A CA 1
ATOM 1332 C C . ASN A 1 165 ? 26.015 -4.703 -36.619 1.00 81.06 165 ASN A C 1
ATOM 1334 O O . ASN A 1 165 ? 27.230 -4.611 -36.794 1.00 81.06 165 ASN A O 1
ATOM 1338 N N . GLU A 1 166 ? 25.483 -5.730 -35.956 1.00 74.56 166 GLU A N 1
ATOM 1339 C CA . GLU A 1 166 ? 26.270 -6.855 -35.454 1.00 74.56 166 GLU A CA 1
ATOM 1340 C C . GLU A 1 166 ? 25.981 -8.096 -36.314 1.00 74.56 166 GLU A C 1
ATOM 1342 O O . GLU A 1 166 ? 24.876 -8.636 -36.247 1.00 74.56 166 GLU A O 1
ATOM 1347 N N . PRO A 1 167 ? 26.944 -8.584 -37.121 1.00 59.03 167 PRO A N 1
ATOM 1348 C CA . PRO A 1 167 ? 26.725 -9.778 -37.928 1.00 59.03 167 PRO A CA 1
ATOM 1349 C C . PRO A 1 167 ? 26.394 -10.971 -37.026 1.00 59.03 167 PRO A C 1
ATOM 1351 O O . PRO A 1 167 ? 26.970 -11.112 -35.940 1.00 59.03 167 PRO A O 1
ATOM 1354 N N . ALA A 1 168 ? 25.496 -11.848 -37.492 1.00 56.69 168 ALA A N 1
ATOM 1355 C CA . ALA A 1 168 ? 25.237 -13.132 -36.852 1.00 56.69 168 ALA A CA 1
ATOM 1356 C C . ALA A 1 168 ? 26.585 -13.822 -36.626 1.00 56.69 168 ALA A C 1
ATOM 1358 O O . ALA A 1 168 ? 27.301 -14.129 -37.583 1.00 56.69 168 ALA A O 1
ATOM 1359 N N . LYS A 1 169 ? 26.980 -13.982 -35.357 1.00 54.28 169 LYS A N 1
ATOM 1360 C CA . LYS A 1 169 ? 28.246 -14.640 -35.045 1.00 54.28 169 LYS A CA 1
ATOM 1361 C C . LYS A 1 169 ? 28.195 -16.026 -35.689 1.00 54.28 169 LYS A C 1
ATOM 1363 O O . LYS A 1 169 ? 27.247 -16.756 -35.393 1.00 54.28 169 LYS A O 1
ATOM 1368 N N . PRO A 1 170 ? 29.165 -16.403 -36.544 1.00 46.72 170 PRO A N 1
ATOM 1369 C CA . PRO A 1 170 ? 29.282 -17.796 -36.938 1.00 46.72 170 PRO A CA 1
ATOM 1370 C C . PRO A 1 170 ? 29.395 -18.620 -35.654 1.00 46.72 170 PRO A C 1
ATOM 1372 O O . PRO A 1 170 ? 30.014 -18.157 -34.691 1.00 46.72 170 PRO A O 1
ATOM 1375 N N . GLU A 1 171 ? 28.758 -19.791 -35.618 1.00 50.00 171 GLU A N 1
ATOM 1376 C CA . GLU A 1 171 ? 28.884 -20.732 -34.505 1.00 50.00 171 GLU A CA 1
ATOM 1377 C C . GLU A 1 171 ? 30.380 -20.994 -34.262 1.00 50.00 171 GLU A C 1
ATOM 1379 O O . GLU A 1 171 ? 31.034 -21.745 -34.985 1.00 50.00 171 GLU A O 1
ATOM 1384 N N . GLU A 1 172 ? 30.963 -20.297 -33.282 1.00 49.62 172 GLU A N 1
ATOM 1385 C CA . GLU A 1 172 ? 32.335 -20.525 -32.847 1.00 49.62 172 GLU A CA 1
ATOM 1386 C C . GLU A 1 172 ? 32.404 -21.976 -32.385 1.00 49.62 172 GLU A C 1
ATOM 1388 O O . GLU A 1 172 ? 31.701 -22.335 -31.444 1.00 49.62 172 GLU A O 1
ATOM 1393 N N . ASN A 1 173 ? 33.251 -22.786 -33.029 1.00 50.81 173 ASN A N 1
ATOM 1394 C CA . ASN A 1 173 ? 33.585 -24.152 -32.622 1.00 50.81 173 ASN A CA 1
ATOM 1395 C C . ASN A 1 173 ? 33.687 -24.253 -31.088 1.00 50.81 173 ASN A C 1
ATOM 1397 O O . ASN A 1 173 ? 34.677 -23.846 -30.475 1.00 50.81 173 ASN A O 1
ATOM 1401 N N . GLU A 1 174 ? 32.623 -24.749 -30.452 1.00 53.75 174 GLU A N 1
ATOM 1402 C CA . GLU A 1 174 ? 32.499 -24.700 -29.002 1.00 53.75 174 GLU A CA 1
ATOM 1403 C C . GLU A 1 174 ? 33.357 -25.787 -28.351 1.00 53.75 174 GLU A C 1
ATOM 1405 O O . GLU A 1 174 ? 33.087 -26.985 -28.483 1.00 53.75 174 GLU A O 1
ATOM 1410 N N . ASN A 1 175 ? 34.366 -25.362 -27.587 1.00 69.69 175 ASN A N 1
ATOM 1411 C CA . ASN A 1 175 ? 35.136 -26.236 -26.703 1.00 69.69 175 ASN A CA 1
ATOM 1412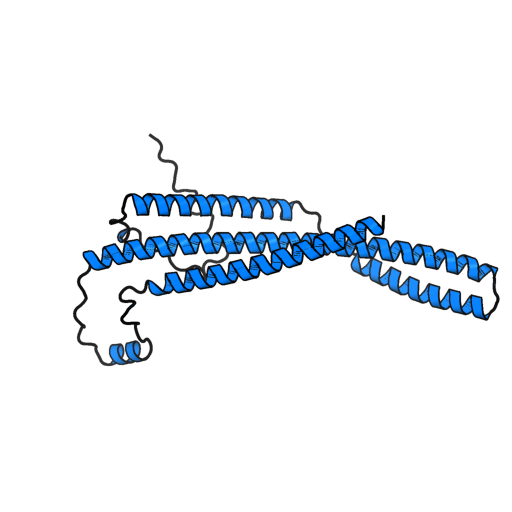 C C . ASN A 1 175 ? 34.212 -26.992 -25.724 1.00 69.69 175 ASN A C 1
ATOM 1414 O O . ASN A 1 175 ? 33.183 -26.473 -25.288 1.00 69.69 175 ASN A O 1
ATOM 1418 N N . PHE A 1 176 ? 34.618 -28.201 -25.320 1.00 66.38 176 PHE A N 1
ATOM 1419 C CA . PHE A 1 176 ? 33.848 -29.139 -24.483 1.00 66.38 176 PHE A CA 1
ATOM 1420 C C . PHE A 1 176 ? 33.209 -28.503 -23.227 1.00 66.38 176 PHE A C 1
ATOM 1422 O O . PHE A 1 176 ? 32.056 -28.785 -22.905 1.00 66.38 176 PHE A O 1
ATOM 1429 N N . PHE A 1 177 ? 33.908 -27.574 -22.562 1.00 60.16 177 PHE A N 1
ATOM 1430 C CA . PHE A 1 177 ? 33.388 -26.838 -21.401 1.00 60.16 177 PHE A CA 1
ATOM 1431 C C . PHE A 1 177 ? 32.278 -25.829 -21.751 1.00 60.16 177 PHE A C 1
ATOM 1433 O O . PHE A 1 177 ? 31.318 -25.705 -20.996 1.00 60.16 177 PHE A O 1
ATOM 1440 N N . ARG A 1 178 ? 32.351 -25.154 -22.910 1.00 58.22 178 ARG A N 1
ATOM 1441 C CA . ARG A 1 178 ? 31.275 -24.272 -23.406 1.00 58.22 178 ARG A CA 1
ATOM 1442 C C . ARG A 1 178 ? 30.037 -25.082 -23.787 1.00 58.22 178 ARG A C 1
ATOM 1444 O O . ARG A 1 178 ? 28.947 -24.699 -23.384 1.00 58.22 178 ARG A O 1
ATOM 1451 N N . LYS A 1 179 ? 30.205 -26.249 -24.422 1.00 58.47 179 LYS A N 1
ATOM 1452 C CA . LYS A 1 179 ? 29.098 -27.188 -24.684 1.00 58.47 179 LYS A CA 1
ATOM 1453 C C . LYS A 1 179 ? 28.403 -27.647 -23.403 1.00 58.47 179 LYS A C 1
ATOM 1455 O O . LYS A 1 179 ? 27.181 -27.745 -23.386 1.00 58.47 179 LYS A O 1
ATOM 1460 N N . LEU A 1 180 ? 29.147 -27.909 -22.325 1.00 59.94 180 LEU A N 1
ATOM 1461 C CA . LEU A 1 180 ? 28.562 -28.311 -21.042 1.00 59.94 180 LEU A CA 1
ATOM 1462 C C . LEU A 1 180 ? 27.791 -27.155 -20.376 1.00 59.94 180 LEU A C 1
ATOM 1464 O O . LEU A 1 180 ? 26.675 -27.359 -19.906 1.00 59.94 180 LEU A O 1
ATOM 1468 N N . VAL A 1 181 ? 28.337 -25.935 -20.407 1.00 58.53 181 VAL A N 1
ATOM 1469 C CA . VAL A 1 181 ? 27.682 -24.724 -19.875 1.00 58.53 181 VAL A CA 1
ATOM 1470 C C . VAL A 1 181 ? 26.447 -24.333 -20.696 1.00 58.53 181 VAL A C 1
ATOM 1472 O O . VAL A 1 181 ? 25.412 -24.028 -20.113 1.00 58.53 181 VAL A O 1
ATOM 1475 N N . ASN A 1 182 ? 26.501 -24.413 -22.027 1.00 56.91 182 ASN A N 1
ATOM 1476 C CA . ASN A 1 182 ? 25.363 -24.141 -22.915 1.00 56.91 182 ASN A CA 1
ATOM 1477 C C . ASN A 1 182 ? 24.284 -25.236 -22.867 1.00 56.91 182 ASN A C 1
ATOM 1479 O O . ASN A 1 182 ? 23.121 -24.982 -23.163 1.00 56.91 182 ASN A O 1
ATOM 1483 N N . LYS A 1 183 ? 24.636 -26.463 -22.463 1.00 54.34 183 LYS A N 1
ATOM 1484 C CA . LYS A 1 183 ? 23.658 -27.536 -22.222 1.00 54.34 183 LYS A CA 1
ATOM 1485 C C . LYS A 1 183 ? 22.873 -27.322 -20.923 1.00 54.34 183 LYS A C 1
ATOM 1487 O O . LYS A 1 183 ? 21.728 -27.759 -20.835 1.00 54.34 183 LYS A O 1
ATOM 1492 N N . ILE A 1 184 ? 23.479 -26.647 -19.943 1.00 57.09 184 ILE A N 1
ATOM 1493 C CA . ILE A 1 184 ? 22.850 -26.259 -18.671 1.00 57.09 184 ILE A CA 1
ATOM 1494 C C . ILE A 1 184 ? 22.067 -24.945 -18.838 1.00 57.09 184 ILE A C 1
ATOM 1496 O O . ILE A 1 184 ? 20.926 -24.853 -18.398 1.00 57.09 184 ILE A O 1
ATOM 1500 N N . ASN A 1 185 ? 22.632 -23.969 -19.552 1.00 54.75 185 ASN A N 1
ATOM 1501 C CA . ASN A 1 185 ? 21.976 -22.728 -19.956 1.00 54.75 185 ASN A CA 1
ATOM 1502 C C . ASN A 1 185 ? 21.585 -22.823 -21.430 1.00 54.75 185 ASN A C 1
ATOM 1504 O O . ASN A 1 185 ? 22.314 -22.326 -22.291 1.00 54.75 185 ASN A O 1
ATOM 1508 N N . LYS A 1 186 ? 20.444 -23.460 -21.725 1.00 54.94 186 LYS A N 1
ATOM 1509 C CA . LYS A 1 186 ? 19.852 -23.403 -23.067 1.00 54.94 186 LYS A CA 1
ATOM 1510 C C . LYS A 1 186 ? 19.626 -21.932 -23.413 1.00 54.94 186 LYS A C 1
ATOM 1512 O O . LYS A 1 186 ? 18.683 -21.325 -22.912 1.00 54.94 186 LYS A O 1
ATOM 1517 N N . LYS A 1 187 ? 20.511 -21.350 -24.221 1.00 55.97 187 LYS A N 1
ATOM 1518 C CA . LYS A 1 187 ? 20.236 -20.065 -24.854 1.00 55.97 187 LYS A CA 1
ATOM 1519 C C . LYS A 1 187 ? 19.023 -20.281 -25.739 1.00 55.97 187 LYS A C 1
ATOM 1521 O O . LYS A 1 187 ? 19.053 -21.146 -26.612 1.00 55.97 187 LYS A O 1
ATOM 1526 N N . ASP A 1 188 ? 17.958 -19.558 -25.434 1.00 60.88 188 ASP A N 1
ATOM 1527 C CA . ASP A 1 188 ? 16.777 -19.516 -26.275 1.00 60.88 188 ASP A CA 1
ATOM 1528 C C . ASP A 1 188 ? 17.227 -19.033 -27.666 1.00 60.88 188 ASP A C 1
ATOM 1530 O O . ASP A 1 188 ? 17.818 -17.950 -27.749 1.00 60.88 188 ASP A O 1
ATOM 1534 N N . PRO A 1 189 ? 17.063 -19.838 -28.732 1.00 59.97 189 PRO A N 1
ATOM 1535 C CA . PRO A 1 189 ? 17.496 -19.451 -30.073 1.00 59.97 189 PRO A CA 1
ATOM 1536 C C . PRO A 1 189 ? 16.813 -18.162 -30.551 1.00 59.97 189 PRO A C 1
ATOM 1538 O O . PRO A 1 189 ? 17.394 -17.442 -31.361 1.00 59.97 189 PRO A O 1
ATOM 1541 N N . ASP A 1 190 ? 15.651 -17.823 -29.983 1.00 63.72 190 ASP A N 1
ATOM 1542 C CA . ASP A 1 190 ? 14.912 -16.598 -30.292 1.00 63.72 190 ASP A CA 1
ATOM 1543 C C . ASP A 1 190 ? 15.409 -15.370 -29.494 1.00 63.72 190 ASP A C 1
ATOM 1545 O O . ASP A 1 190 ? 14.997 -14.240 -29.769 1.00 63.72 190 ASP A O 1
ATOM 1549 N N . ASP A 1 191 ? 16.324 -15.553 -28.529 1.00 73.75 191 ASP A N 1
ATOM 1550 C CA . ASP A 1 191 ? 16.892 -14.490 -27.686 1.00 73.75 191 ASP A CA 1
ATOM 1551 C C . ASP A 1 191 ? 18.409 -14.319 -27.881 1.00 73.75 191 ASP A C 1
ATOM 1553 O O . ASP A 1 191 ? 19.211 -14.362 -26.941 1.00 73.75 191 ASP A O 1
ATOM 1557 N N . ILE A 1 192 ? 18.811 -14.086 -29.133 1.00 70.00 192 ILE A N 1
ATOM 1558 C CA . ILE A 1 192 ? 20.214 -13.937 -29.571 1.00 70.00 192 ILE A CA 1
ATOM 1559 C C . ILE A 1 192 ? 20.988 -12.912 -28.716 1.00 70.00 192 ILE A C 1
ATOM 1561 O O . ILE A 1 192 ? 22.185 -13.074 -28.446 1.00 70.00 192 ILE A O 1
ATOM 1565 N N . TYR A 1 193 ? 20.303 -11.864 -28.254 1.00 74.94 193 TYR A N 1
ATOM 1566 C CA . TYR A 1 193 ? 20.897 -10.737 -27.537 1.00 74.94 193 TYR A CA 1
ATOM 1567 C C . TYR A 1 193 ? 20.586 -10.683 -26.037 1.00 74.94 193 TYR A C 1
ATOM 1569 O O . TYR A 1 193 ? 21.157 -9.833 -25.346 1.00 74.94 193 TYR A O 1
ATOM 1577 N N . GLY A 1 194 ? 19.750 -11.582 -25.510 1.00 77.75 194 GLY A N 1
ATOM 1578 C CA . GLY A 1 194 ? 19.377 -11.581 -24.095 1.00 77.75 194 GLY A CA 1
ATOM 1579 C C . GLY A 1 194 ? 18.366 -10.488 -23.723 1.00 77.75 194 GLY A C 1
ATOM 1580 O O . GLY A 1 194 ? 18.442 -9.966 -22.606 1.00 77.75 194 GLY A O 1
ATOM 1581 N N . TYR A 1 195 ? 17.502 -10.067 -24.654 1.00 83.69 195 TYR A N 1
ATOM 1582 C CA . TYR A 1 195 ? 16.477 -9.039 -24.458 1.00 83.69 195 TYR A CA 1
ATOM 1583 C C . TYR A 1 195 ? 15.122 -9.595 -23.988 1.00 83.69 195 TYR A C 1
ATOM 1585 O O . TYR A 1 195 ? 14.345 -8.843 -23.404 1.00 83.69 195 TYR A O 1
ATOM 1593 N N . LYS A 1 196 ? 14.858 -10.904 -24.103 1.00 84.62 196 LYS A N 1
ATOM 1594 C CA . LYS A 1 196 ? 13.605 -11.519 -23.610 1.00 84.62 196 LYS A CA 1
ATOM 1595 C C . LYS A 1 196 ? 13.366 -11.285 -22.112 1.00 84.62 196 LYS A C 1
ATOM 1597 O O . LYS A 1 196 ? 12.235 -11.112 -21.663 1.00 84.62 196 LYS A O 1
ATOM 1602 N N . LYS A 1 197 ? 14.446 -11.156 -21.336 1.00 85.56 197 LYS A N 1
ATOM 1603 C CA . LYS A 1 197 ? 14.401 -10.792 -19.910 1.00 85.56 197 LYS A CA 1
ATOM 1604 C C . LYS A 1 197 ? 13.690 -9.455 -19.625 1.00 85.56 197 LYS A C 1
ATOM 1606 O O . LYS A 1 197 ? 13.216 -9.267 -18.509 1.00 85.56 197 LYS A O 1
ATOM 1611 N N . TYR A 1 198 ? 13.638 -8.516 -20.581 1.00 87.62 198 TYR A N 1
ATOM 1612 C CA . TYR A 1 198 ? 12.940 -7.232 -20.411 1.00 87.62 198 TYR A CA 1
ATOM 1613 C C . TYR A 1 198 ? 11.417 -7.403 -20.514 1.00 87.62 198 TYR A C 1
ATOM 1615 O O . TYR A 1 198 ? 10.695 -6.772 -19.742 1.00 87.62 198 TYR A O 1
ATOM 1623 N N . ASP A 1 199 ? 10.933 -8.306 -21.374 1.00 88.81 199 ASP A N 1
ATOM 1624 C CA . ASP A 1 199 ? 9.516 -8.687 -21.433 1.00 88.81 199 ASP A CA 1
ATOM 1625 C C . ASP A 1 199 ? 9.074 -9.396 -20.152 1.00 88.81 199 ASP A C 1
ATOM 1627 O O . ASP A 1 199 ? 8.076 -9.015 -19.541 1.00 88.81 199 ASP A O 1
ATOM 1631 N N . GLU A 1 200 ? 9.851 -10.385 -19.702 1.00 89.88 200 GLU A N 1
ATOM 1632 C CA . GLU A 1 200 ? 9.588 -11.105 -18.449 1.00 89.88 200 GLU A CA 1
ATOM 1633 C C . GLU A 1 200 ? 9.598 -10.158 -17.243 1.00 89.88 200 GLU A C 1
ATOM 1635 O O . GLU A 1 200 ? 8.752 -10.252 -16.350 1.00 89.88 200 GLU A O 1
ATOM 1640 N N . TYR A 1 201 ? 10.540 -9.210 -17.226 1.00 89.81 201 TYR A N 1
ATOM 1641 C CA . TYR A 1 201 ? 10.617 -8.188 -16.191 1.00 89.81 201 TYR A CA 1
ATOM 1642 C C . TYR A 1 201 ? 9.392 -7.270 -16.209 1.00 89.81 201 TYR A C 1
ATOM 1644 O O . TYR A 1 201 ? 8.803 -7.037 -15.152 1.00 89.81 201 TYR A O 1
ATOM 1652 N N . LEU A 1 202 ? 8.964 -6.791 -17.382 1.00 93.56 202 LEU A N 1
ATOM 1653 C CA . LEU A 1 202 ? 7.756 -5.975 -17.508 1.00 93.56 202 LEU A CA 1
ATOM 1654 C C . LEU A 1 202 ? 6.509 -6.737 -17.050 1.00 93.56 202 LEU A C 1
ATOM 1656 O O . LEU A 1 202 ? 5.709 -6.194 -16.291 1.00 93.56 202 LEU A O 1
ATOM 1660 N N . GLU A 1 203 ? 6.353 -7.990 -17.469 1.00 94.56 203 GLU A N 1
ATOM 1661 C CA . GLU A 1 203 ? 5.202 -8.811 -17.095 1.00 94.56 203 GLU A CA 1
ATOM 1662 C C . GLU A 1 203 ? 5.153 -9.048 -15.582 1.00 94.56 203 GLU A C 1
ATOM 1664 O O . GLU A 1 203 ? 4.119 -8.847 -14.940 1.00 94.56 203 GLU A O 1
ATOM 1669 N N . LYS A 1 204 ? 6.303 -9.346 -14.968 1.00 94.06 204 LYS A N 1
ATOM 1670 C CA . LYS A 1 204 ? 6.418 -9.431 -13.511 1.00 94.06 204 LYS A CA 1
ATOM 1671 C C . LYS A 1 204 ? 5.995 -8.125 -12.831 1.00 94.06 204 LYS A C 1
ATOM 1673 O O . LYS A 1 204 ? 5.259 -8.168 -11.845 1.00 94.06 204 LYS A O 1
ATOM 1678 N N . LYS A 1 205 ? 6.419 -6.966 -13.348 1.00 94.25 205 LYS A N 1
ATOM 1679 C CA . LYS A 1 205 ? 6.036 -5.663 -12.781 1.00 94.25 205 LYS A CA 1
ATOM 1680 C C . LYS A 1 205 ? 4.554 -5.351 -12.951 1.00 94.25 205 LYS A C 1
ATOM 1682 O O . LYS A 1 205 ? 3.952 -4.875 -11.997 1.00 94.25 205 LYS A O 1
ATOM 1687 N N . LYS A 1 206 ? 3.929 -5.710 -14.075 1.00 96.12 206 LYS A N 1
ATOM 1688 C CA . LYS A 1 206 ? 2.467 -5.606 -14.243 1.00 96.12 206 LYS A CA 1
ATOM 1689 C C . LYS A 1 206 ? 1.711 -6.437 -13.205 1.00 96.12 206 LYS A C 1
ATOM 1691 O O . LYS A 1 206 ? 0.751 -5.954 -12.611 1.00 96.12 206 LYS A O 1
ATOM 1696 N N . GLN A 1 207 ? 2.164 -7.664 -12.943 1.00 96.44 207 GLN A N 1
ATOM 1697 C CA . GLN A 1 207 ? 1.562 -8.525 -11.921 1.00 96.44 207 GLN A CA 1
ATOM 1698 C C . GLN A 1 207 ? 1.748 -7.971 -10.502 1.00 96.44 207 GLN A C 1
ATOM 1700 O O . GLN A 1 207 ? 0.834 -8.063 -9.682 1.00 96.44 207 GLN A O 1
ATOM 1705 N N . GLU A 1 208 ? 2.915 -7.398 -10.195 1.00 94.25 208 GLU A N 1
ATOM 1706 C CA . GLU A 1 208 ? 3.164 -6.710 -8.922 1.00 94.25 208 GLU A CA 1
ATOM 1707 C C . GLU A 1 208 ? 2.236 -5.496 -8.752 1.00 94.25 208 GLU A C 1
ATOM 1709 O O . GLU A 1 208 ? 1.599 -5.375 -7.704 1.00 94.25 208 GLU A O 1
ATOM 1714 N N . THR A 1 209 ? 2.075 -4.663 -9.788 1.00 96.50 209 THR A N 1
ATOM 1715 C CA . THR A 1 209 ? 1.136 -3.528 -9.786 1.00 96.50 209 THR A CA 1
ATOM 1716 C C . THR A 1 209 ? -0.302 -3.986 -9.580 1.00 96.50 209 THR A C 1
ATOM 1718 O O . THR A 1 209 ? -0.981 -3.458 -8.706 1.00 96.50 209 THR A O 1
ATOM 1721 N N . ALA A 1 210 ? -0.762 -5.012 -10.303 1.00 97.25 210 ALA A N 1
ATOM 1722 C CA . ALA A 1 210 ? -2.125 -5.529 -10.159 1.00 97.25 210 ALA A CA 1
ATOM 1723 C C . ALA A 1 210 ? -2.405 -6.046 -8.735 1.00 97.25 210 ALA A C 1
ATOM 1725 O O . ALA A 1 210 ? -3.472 -5.807 -8.167 1.00 97.25 210 ALA A O 1
ATOM 1726 N N . LYS A 1 211 ? -1.424 -6.720 -8.117 1.00 97.12 211 LYS A N 1
ATOM 1727 C CA . LYS A 1 211 ? -1.514 -7.154 -6.714 1.00 97.12 211 LYS A CA 1
ATOM 1728 C C . LYS A 1 211 ? -1.577 -5.966 -5.753 1.00 97.12 211 LYS A C 1
ATOM 1730 O O . LYS A 1 211 ? -2.365 -6.004 -4.809 1.00 97.12 211 LYS A O 1
ATOM 1735 N N . ALA A 1 212 ? -0.761 -4.935 -5.972 1.00 96.06 212 ALA A N 1
ATOM 1736 C CA . ALA A 1 212 ? -0.779 -3.723 -5.155 1.00 96.06 212 ALA A CA 1
ATOM 1737 C C . ALA A 1 212 ? -2.112 -2.968 -5.291 1.00 96.06 212 ALA A C 1
ATOM 1739 O O . ALA A 1 212 ? -2.689 -2.555 -4.289 1.00 96.06 212 ALA A O 1
ATOM 1740 N N . GLU A 1 213 ? -2.658 -2.881 -6.505 1.00 97.69 213 GLU A N 1
ATOM 1741 C CA . GLU A 1 213 ? -3.950 -2.251 -6.780 1.00 97.69 213 GLU A CA 1
ATOM 1742 C C . GLU A 1 213 ? -5.100 -2.979 -6.069 1.00 97.69 213 GLU A C 1
ATOM 1744 O O . GLU A 1 213 ? -5.956 -2.338 -5.460 1.00 97.69 213 GLU A O 1
ATOM 1749 N N . SER A 1 214 ? -5.101 -4.318 -6.080 1.00 97.56 214 SER A N 1
ATOM 1750 C CA . SER A 1 214 ? -6.085 -5.116 -5.332 1.00 97.56 214 SER A CA 1
ATOM 1751 C C . SER A 1 214 ? -6.028 -4.821 -3.832 1.00 97.56 214 SER A C 1
ATOM 1753 O O . SER A 1 214 ? -7.058 -4.552 -3.216 1.00 97.56 214 SER A O 1
ATOM 1755 N N . LYS A 1 215 ? -4.823 -4.807 -3.246 1.00 97.50 215 LYS A N 1
ATOM 1756 C CA . LYS A 1 215 ? -4.632 -4.491 -1.822 1.00 97.50 215 LYS A CA 1
ATOM 1757 C C . LYS A 1 215 ? -5.086 -3.075 -1.478 1.00 97.50 215 LYS A C 1
ATOM 1759 O O . LYS A 1 215 ? -5.723 -2.879 -0.447 1.00 97.50 215 LYS A O 1
ATOM 1764 N N . TYR A 1 216 ? -4.785 -2.105 -2.339 1.00 97.69 216 TYR A N 1
ATOM 1765 C CA . TYR A 1 216 ? -5.229 -0.727 -2.166 1.00 97.69 216 TYR A CA 1
ATOM 1766 C C . TYR A 1 216 ? -6.760 -0.626 -2.193 1.00 97.69 216 TYR A C 1
ATOM 1768 O O . TYR A 1 216 ? -7.350 -0.033 -1.294 1.00 97.69 216 TYR A O 1
ATOM 1776 N N . LYS A 1 217 ? -7.431 -1.281 -3.152 1.00 97.81 217 LYS A N 1
ATOM 1777 C CA . LYS A 1 217 ? -8.904 -1.324 -3.216 1.00 97.81 217 LYS A CA 1
ATOM 1778 C C . LYS A 1 217 ? -9.522 -1.929 -1.954 1.00 97.81 217 LYS A C 1
ATOM 1780 O O . LYS A 1 217 ? -10.473 -1.372 -1.412 1.00 97.81 217 LYS A O 1
ATOM 1785 N N . GLU A 1 218 ? -8.964 -3.027 -1.450 1.00 97.38 218 GLU A N 1
ATOM 1786 C CA . GLU A 1 218 ? -9.402 -3.621 -0.181 1.00 97.38 218 GLU A CA 1
ATOM 1787 C C . GLU A 1 218 ? -9.198 -2.673 1.009 1.00 97.38 218 GLU A C 1
ATOM 1789 O O . GLU A 1 218 ? -10.057 -2.584 1.889 1.00 97.38 218 GLU A O 1
ATOM 1794 N N . ALA A 1 219 ? -8.075 -1.951 1.049 1.00 96.50 219 ALA A N 1
ATOM 1795 C CA . ALA A 1 219 ? -7.795 -0.977 2.097 1.00 96.50 219 ALA A CA 1
ATOM 1796 C C . ALA A 1 219 ? -8.759 0.219 2.051 1.00 96.50 219 ALA A C 1
ATOM 1798 O O . ALA A 1 219 ? -9.212 0.662 3.105 1.00 96.50 219 ALA A O 1
ATOM 1799 N N . VAL A 1 220 ? -9.132 0.689 0.854 1.00 97.50 220 VAL A N 1
ATOM 1800 C CA . VAL A 1 220 ? -10.145 1.742 0.663 1.00 97.50 220 VAL A CA 1
ATOM 1801 C C . VAL A 1 220 ? -11.486 1.317 1.255 1.00 97.50 220 VAL A C 1
ATOM 1803 O O . VAL A 1 220 ? -12.080 2.085 2.008 1.00 97.50 220 VAL A O 1
ATOM 1806 N N . ILE A 1 221 ? -11.940 0.093 0.968 1.00 97.56 221 ILE A N 1
ATOM 1807 C CA . ILE A 1 221 ? -13.204 -0.435 1.506 1.00 97.56 221 ILE A CA 1
ATOM 1808 C C . ILE A 1 221 ? -13.149 -0.475 3.037 1.00 97.56 221 ILE A C 1
ATOM 1810 O O . ILE A 1 221 ? -14.011 0.092 3.703 1.00 97.56 221 ILE A O 1
ATOM 1814 N N . LYS A 1 222 ? -12.086 -1.056 3.609 1.00 96.00 222 LYS A N 1
ATOM 1815 C CA . LYS A 1 222 ? -11.913 -1.137 5.071 1.00 96.00 222 LYS A CA 1
ATOM 1816 C C . LYS A 1 222 ? -11.878 0.238 5.736 1.00 96.00 222 LYS A C 1
ATOM 1818 O O . LYS A 1 222 ? -12.425 0.399 6.823 1.00 96.00 222 LYS A O 1
ATOM 1823 N N . PHE A 1 223 ? -11.242 1.218 5.099 1.00 96.06 223 PHE A N 1
ATOM 1824 C CA . PHE A 1 223 ? -11.210 2.591 5.590 1.00 96.06 223 PHE A CA 1
ATOM 1825 C C . PHE A 1 223 ? -12.597 3.240 5.568 1.00 96.06 223 PHE A C 1
ATOM 1827 O O . PHE A 1 223 ? -12.998 3.868 6.548 1.00 96.06 223 PHE A O 1
ATOM 1834 N N . GLN A 1 224 ? -13.356 3.062 4.484 1.00 96.38 224 GLN A N 1
ATOM 1835 C CA . GLN A 1 224 ? -14.725 3.571 4.383 1.00 96.38 224 GLN A CA 1
ATOM 1836 C C . GLN A 1 224 ? -15.642 2.939 5.436 1.00 96.38 224 GLN A C 1
ATOM 1838 O O . GLN A 1 224 ? -16.362 3.665 6.123 1.00 96.38 224 GLN A O 1
ATOM 1843 N N . ASP A 1 225 ? -15.555 1.623 5.629 1.00 95.75 225 ASP A N 1
ATOM 1844 C CA . ASP A 1 225 ? -16.317 0.904 6.653 1.00 95.75 225 ASP A CA 1
ATOM 1845 C C . ASP A 1 225 ? -15.969 1.395 8.065 1.00 95.75 225 ASP A C 1
ATOM 1847 O O . ASP A 1 225 ? -16.856 1.685 8.871 1.00 95.75 225 ASP A O 1
ATOM 1851 N N . ALA A 1 226 ? -14.677 1.544 8.370 1.00 94.25 226 ALA A N 1
ATOM 1852 C CA . ALA A 1 226 ? -14.224 2.025 9.671 1.00 94.25 226 ALA A CA 1
ATOM 1853 C C . ALA A 1 226 ? -14.633 3.485 9.926 1.00 94.25 226 ALA A C 1
ATOM 1855 O O . ALA A 1 226 ? -15.034 3.829 11.039 1.00 94.25 226 ALA A O 1
ATOM 1856 N N . LYS A 1 227 ? -14.597 4.337 8.895 1.00 93.88 227 LYS A N 1
ATOM 1857 C CA . LYS A 1 227 ? -15.082 5.721 8.962 1.00 93.88 227 LYS A CA 1
ATOM 1858 C C . LYS A 1 227 ? -16.578 5.777 9.262 1.00 93.88 227 LYS A C 1
ATOM 1860 O O . LYS A 1 227 ? -16.992 6.504 10.163 1.00 93.88 227 LYS A O 1
ATOM 1865 N N . LEU A 1 228 ? -17.372 4.979 8.555 1.00 95.00 228 LEU A N 1
ATOM 1866 C CA . LEU A 1 228 ? -18.820 4.920 8.737 1.00 95.00 228 LEU A CA 1
ATOM 1867 C C . LEU A 1 228 ? -19.188 4.368 10.124 1.00 95.00 228 LEU A C 1
ATOM 1869 O O . LEU A 1 228 ? -20.114 4.860 10.769 1.00 95.00 228 LEU A O 1
ATOM 1873 N N . ASN A 1 229 ? -18.432 3.391 10.629 1.00 92.38 229 ASN A N 1
ATOM 1874 C CA . ASN A 1 229 ? -18.579 2.901 12.000 1.00 92.38 229 ASN A CA 1
ATOM 1875 C C . ASN A 1 229 ? -18.240 3.979 13.036 1.00 92.38 229 ASN A C 1
ATOM 1877 O O . ASN A 1 229 ? -18.993 4.152 13.990 1.00 92.38 229 ASN A O 1
ATOM 1881 N N . LEU A 1 230 ? -17.162 4.742 12.839 1.00 91.62 230 LEU A N 1
ATOM 1882 C CA . LEU A 1 230 ? -16.814 5.851 13.727 1.00 91.62 230 LEU A CA 1
ATOM 1883 C C . LEU A 1 230 ? -17.919 6.914 13.765 1.00 91.62 230 LEU A C 1
ATOM 1885 O O . LEU A 1 230 ? -18.291 7.361 14.848 1.00 91.62 230 LEU A O 1
ATOM 1889 N N . GLU A 1 231 ? -18.485 7.282 12.615 1.00 91.81 231 GLU A N 1
ATOM 1890 C CA . GLU A 1 231 ? -19.591 8.244 12.523 1.00 91.81 231 GLU A CA 1
ATOM 1891 C C . GLU A 1 231 ? -20.847 7.780 13.274 1.00 91.81 231 GLU A C 1
ATOM 1893 O O . GLU A 1 231 ? -21.469 8.591 13.951 1.00 91.81 231 GLU A O 1
ATOM 1898 N N . LYS A 1 232 ? -21.172 6.481 13.245 1.00 90.19 232 LYS A N 1
ATOM 1899 C CA . LYS A 1 232 ? -22.292 5.904 14.017 1.00 90.19 232 LYS A CA 1
ATOM 1900 C C . LYS A 1 232 ? -22.087 5.934 15.531 1.00 90.19 232 LYS A C 1
ATOM 1902 O O . LYS A 1 232 ? -23.057 5.821 16.273 1.00 90.19 232 LYS A O 1
ATOM 1907 N N . THR A 1 233 ? -20.838 6.013 15.985 1.00 85.62 233 THR A N 1
ATOM 1908 C CA . THR A 1 233 ? -20.506 6.026 17.418 1.00 85.62 233 THR A CA 1
ATOM 1909 C C . THR A 1 233 ? -20.379 7.425 18.008 1.00 85.62 233 THR A C 1
ATOM 1911 O O . THR A 1 233 ? -20.216 7.524 19.222 1.00 85.62 233 THR A O 1
ATOM 1914 N N . LYS A 1 234 ? -20.419 8.488 17.193 1.00 75.38 234 LYS A N 1
ATOM 1915 C CA . LYS A 1 234 ? -20.360 9.881 17.665 1.00 75.38 234 LYS A CA 1
ATOM 1916 C C . LYS A 1 234 ? -21.667 10.283 18.335 1.00 75.38 234 LYS A C 1
ATOM 1918 O O . LYS A 1 234 ? -21.566 10.755 19.493 1.00 75.38 234 LYS A O 1
#

Solvent-accessible surface area (backbone atoms only — not comparable to full-atom values): 12957 Å² total; per-residue (Å²): 133,90,88,84,82,80,72,84,74,71,80,80,73,86,86,63,80,89,76,62,80,81,76,67,64,70,83,37,48,75,72,56,46,76,65,52,51,51,51,51,51,52,36,52,51,50,35,52,53,36,49,51,54,33,49,55,47,56,51,54,61,70,70,49,81,72,79,66,86,60,55,69,58,50,49,53,49,42,53,52,51,45,53,53,32,51,54,51,32,54,50,25,60,76,68,68,38,63,73,62,28,54,56,33,48,51,53,37,54,53,44,52,51,51,40,48,38,53,51,26,48,50,47,26,55,52,25,48,52,48,30,53,53,31,45,46,49,27,34,52,28,50,33,52,2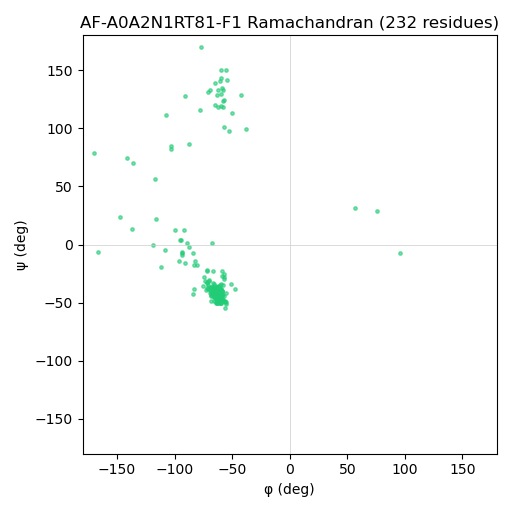8,40,48,28,52,45,44,32,54,46,38,54,42,27,48,55,35,39,72,76,72,48,76,83,73,72,85,67,86,66,53,72,69,55,49,54,50,43,68,74,50,70,71,54,84,90,39,84,83,66,54,60,61,35,56,56,48,30,53,52,28,49,53,50,26,53,52,30,48,53,51,30,55,53,26,50,51,50,27,52,53,24,46,54,48,34,63,75,52,110

pLDDT: mean 82.54, std 17.45, range [33.5, 97.81]

Sequence (234 aa):
MKQILPVILLSLMIAACSTMLKEVDEKYLTEKTESDTKTIYALEQKIIDKNKEKQAVEIKMKEQAKLPAGTEEEIKLLKKENSILKDQVYYYEKNKDAVNLEAKKAQLIENELALSKKTALFQYQQSEKNLNETELDLRNAELAQAIAELYKEKSEIAKVYRDKNEPAKPEENENFFRKLVNKINKKDPDDIYGYKKYDEYLEKKKQETAKAESKYKEAVIKFQDAKLNLEKTK

Secondary structure (DSSP, 8-state):
-----SSTTTTS-SS-TTSSPPPPPGGGGTT--HHHHHHHHHHHHHHHHHHHHHHHHHHHHHHSPP--TTHHHHHHHHHHHHHHHHHHHHHHHHHT-HHHHHHHHHHHHHHHHHHHHHHHHHHHHHHHHHHHHHHHHHHHHHHHHHHHHHHHHHHHHHHHHHHHHS---------HHHHHHHHHS---TT-TTS-HHHHHHHHHHHHHHHHHHHHHHHHHHHHHHHHHHHHHH-

Foldseek 3Di:
DDDPDDPPPPPPDPDDPVQADDFDDVVLLPQQDPVLVVVLVVLVVVLVVLVVQLVVLVVVLVPDDDDDPCLVVVLVVLVVVLVVLVVQLVVCVVVVVPVSNVVSVVVNVVSVLVSLLSVLVNLLVVLVNQLSVLSSQLSVLSSQLSVLVSRLSSLVSSVVSCVPPPPDPDPDPDDPVSVVVCVVVVDDPVCSPVSVVSVVSNVVSVVSNVVSVVSNVVSVVSNVVSVVSNVVSD

Radius of gyration: 30.56 Å; Cα contacts (8 Å, |Δi|>4): 144; chains: 1; bounding box: 68×57×84 Å

Nearest PDB structures (foldseek):
  7o3w-assembly1_A  TM=3.636E-01  e=9.369E-01  Synechocystis sp. PCC 6803 substr. Kazusa
  6ewy-assembly1_A  TM=3.377E-01  e=9.847E-01  Mycobacterium tuberculosis H37Rv
  6zw4-assembly1_E  TM=3.983E-01  e=2.800E+00  Nostoc punctiforme
  8qbw-assembly1_A  TM=4.077E-01  e=6.524E+00  Nostoc punctiforme